Protein AF-A0A915MEA4-F1 (afdb_monomer_lite)

Foldseek 3Di:
DVVVVVVVVVVVVVVVVVVVVVVVVVVVVVVVVVVVVVVVVVVVCVVVVVVVVVVVVVVVVVVVVVVVVVVVVVVVVVVVVVVVVVVVVVVVVVVVVVVVVVVVVVVVVVVVVVVVVVVVVVVVVVVVVVVVVVVVVVVVVVVVVVVVVVVVVLVVVVVPDPDDCPVVNVVVVVVVVVVVVVVVVVVVVVVVVVVVVVVVVVVVVVVCPPPCNVCVVVVVVVVVVVVVVVVVVVVVVVVVVVVVVVVVVVVVVVVQVVVQVVQQVVCVVPDPDPFFNGKGKDWDWDDPPDPDTDIDIFIWTAGPNDTHTCPPVD

Structure (mmCIF, N/CA/C/O backbone):
data_AF-A0A915MEA4-F1
#
_entry.id   AF-A0A915MEA4-F1
#
loop_
_atom_site.group_PDB
_atom_site.id
_atom_site.type_symbol
_atom_site.label_atom_id
_atom_site.label_alt_id
_atom_site.label_comp_id
_atom_site.label_asym_id
_atom_site.label_entity_id
_atom_site.label_seq_id
_atom_site.pdbx_PDB_ins_code
_atom_site.Cartn_x
_atom_site.Cartn_y
_atom_site.Cartn_z
_atom_site.occupancy
_atom_site.B_iso_or_equiv
_atom_site.auth_seq_id
_atom_site.auth_comp_id
_atom_site.auth_asym_id
_atom_site.auth_atom_id
_atom_site.pdbx_PDB_model_num
ATOM 1 N N . LEU A 1 1 ? -39.857 -22.414 117.202 1.00 52.09 1 LEU A N 1
ATOM 2 C CA . LEU A 1 1 ? -40.365 -21.031 116.987 1.00 52.09 1 LEU A CA 1
ATOM 3 C C . LEU A 1 1 ? -39.570 -20.264 115.922 1.00 52.09 1 LEU A C 1
ATOM 5 O O . LEU A 1 1 ? -40.203 -19.598 115.113 1.00 52.09 1 LEU A O 1
ATOM 9 N N . MET A 1 2 ? -38.235 -20.384 115.874 1.00 51.78 2 MET A N 1
ATOM 10 C CA . MET A 1 2 ? -37.382 -19.717 114.870 1.00 51.78 2 MET A CA 1
ATOM 11 C C . MET A 1 2 ? -37.572 -20.292 113.442 1.00 51.78 2 MET A C 1
ATOM 13 O O . MET A 1 2 ? -37.893 -19.537 112.533 1.00 51.78 2 MET A O 1
ATOM 17 N N . GLU A 1 3 ? -37.601 -21.622 113.273 1.00 54.81 3 GLU A N 1
ATOM 18 C CA . GLU A 1 3 ? -37.867 -22.286 111.971 1.00 54.81 3 GLU A CA 1
ATOM 19 C C . GLU A 1 3 ? -39.243 -21.971 111.346 1.00 54.81 3 GLU A C 1
ATOM 21 O O . GLU A 1 3 ? -39.421 -22.037 110.129 1.00 54.81 3 GLU A O 1
ATOM 26 N N . TYR A 1 4 ? -40.240 -21.617 112.165 1.00 55.59 4 TYR A N 1
ATOM 27 C CA . TYR A 1 4 ? -41.587 -21.284 111.683 1.00 55.59 4 TYR A CA 1
ATOM 28 C C . TYR A 1 4 ? -41.662 -19.848 111.139 1.00 55.59 4 TYR A C 1
ATOM 30 O O . TYR A 1 4 ? -42.447 -19.567 110.233 1.00 55.59 4 TYR A O 1
ATOM 38 N N . LYS A 1 5 ? -40.830 -18.933 111.663 1.00 58.38 5 LYS A N 1
ATOM 39 C CA . LYS A 1 5 ? -40.700 -17.566 111.136 1.00 58.38 5 LYS A CA 1
ATOM 40 C C . LYS A 1 5 ? -39.926 -17.552 109.816 1.00 58.38 5 LYS A C 1
ATOM 42 O O . LYS A 1 5 ? -40.384 -16.891 108.888 1.00 58.38 5 LYS A O 1
ATOM 47 N N . ASP A 1 6 ? -38.867 -18.352 109.692 1.00 59.50 6 ASP A N 1
ATOM 48 C CA . ASP A 1 6 ? -38.091 -18.461 108.447 1.00 59.50 6 ASP A CA 1
ATOM 49 C C . ASP A 1 6 ? -38.895 -19.097 107.310 1.00 59.50 6 ASP A C 1
ATOM 51 O O . ASP A 1 6 ? -38.910 -18.578 106.196 1.00 59.50 6 ASP A O 1
ATOM 55 N N . ARG A 1 7 ? -39.676 -20.153 107.583 1.00 60.19 7 ARG A N 1
ATOM 56 C CA . ARG A 1 7 ? -40.591 -20.723 106.576 1.00 60.19 7 ARG A CA 1
ATOM 57 C C . ARG A 1 7 ? -41.689 -19.750 106.137 1.00 60.19 7 ARG A C 1
ATOM 59 O O . ARG A 1 7 ? -42.101 -19.795 104.981 1.00 60.19 7 ARG A O 1
ATOM 66 N N . LYS A 1 8 ? -42.152 -18.861 107.024 1.00 63.72 8 LYS A N 1
ATOM 67 C CA . LYS A 1 8 ? -43.150 -17.830 106.696 1.00 63.72 8 LYS A CA 1
ATOM 68 C C . LYS A 1 8 ? -42.548 -16.688 105.869 1.00 63.72 8 LYS A C 1
ATOM 70 O O . LYS A 1 8 ? -43.206 -16.216 104.947 1.00 63.72 8 LYS A O 1
ATOM 75 N N . ALA A 1 9 ? -41.311 -16.283 106.160 1.00 66.19 9 ALA A N 1
ATOM 76 C CA . ALA A 1 9 ? -40.574 -15.299 105.367 1.00 66.19 9 ALA A CA 1
ATOM 77 C C . ALA A 1 9 ? -40.270 -15.830 103.955 1.00 66.19 9 ALA A C 1
ATOM 79 O O . ALA A 1 9 ? -40.599 -15.167 102.977 1.00 66.19 9 ALA A O 1
ATOM 80 N N . LEU A 1 10 ? -39.781 -17.073 103.845 1.00 67.50 10 LEU A N 1
ATOM 81 C CA . LEU A 1 10 ? -39.507 -17.732 102.562 1.00 67.50 10 LEU A CA 1
ATOM 82 C C . LEU A 1 10 ? -40.782 -17.934 101.721 1.00 67.50 10 LEU A C 1
ATOM 84 O O . LEU A 1 10 ? -40.758 -17.832 100.496 1.00 67.50 10 LEU A O 1
ATOM 88 N N . ALA A 1 11 ? -41.917 -18.221 102.370 1.00 67.12 11 ALA A N 1
ATOM 89 C CA . ALA A 1 11 ? -43.214 -18.301 101.703 1.00 67.12 11 ALA A CA 1
ATOM 90 C C . ALA A 1 11 ? -43.694 -16.924 101.213 1.00 67.12 11 ALA A C 1
ATOM 92 O O . ALA A 1 11 ? -44.187 -16.827 100.094 1.00 67.12 11 ALA A O 1
ATOM 93 N N . GLY A 1 12 ? -43.510 -15.863 102.006 1.00 71.50 12 GLY A N 1
ATOM 94 C CA . GLY A 1 12 ? -43.817 -14.488 101.600 1.00 71.50 12 GLY A CA 1
ATOM 95 C C . GLY A 1 12 ? -42.966 -14.016 100.418 1.00 71.50 12 GLY A C 1
ATOM 96 O O . GLY A 1 12 ? -43.492 -13.442 99.472 1.00 71.50 12 GLY A O 1
ATOM 97 N N . GLU A 1 13 ? -41.674 -14.341 100.414 1.00 73.31 13 GLU A N 1
ATOM 98 C CA . G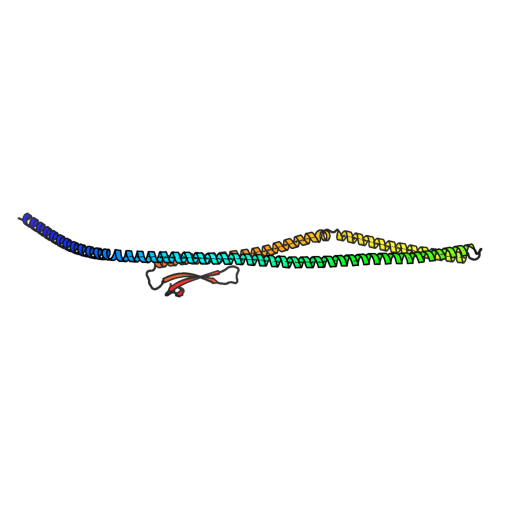LU A 1 13 ? -40.746 -14.007 99.327 1.00 73.31 13 GLU A CA 1
ATOM 99 C C . GLU A 1 13 ? -41.110 -14.729 98.018 1.00 73.31 13 GLU A C 1
ATOM 101 O O . GLU A 1 13 ? -41.107 -14.133 96.939 1.00 73.31 13 GLU A O 1
ATOM 106 N N . LYS A 1 14 ? -41.535 -15.998 98.116 1.00 75.12 14 LYS A N 1
ATOM 107 C CA . LYS A 1 14 ? -42.080 -16.749 96.976 1.00 75.12 14 LYS A CA 1
ATOM 108 C C . LYS A 1 14 ? -43.402 -16.177 96.468 1.00 75.12 14 LYS A C 1
ATOM 110 O O . LYS A 1 14 ? -43.615 -16.173 95.260 1.00 75.12 14 LYS A O 1
ATOM 115 N N . VAL A 1 15 ? -44.276 -15.680 97.345 1.00 75.44 15 VAL A N 1
ATOM 116 C CA . VAL A 1 15 ? -45.530 -15.017 96.940 1.00 75.44 15 VAL A CA 1
ATOM 117 C C . VAL A 1 15 ? -45.235 -13.729 96.168 1.00 75.44 15 VAL A C 1
ATOM 119 O O . VAL A 1 15 ? -45.769 -13.556 95.075 1.00 75.44 15 VAL A O 1
ATOM 122 N N . VAL A 1 16 ? -44.301 -12.904 96.648 1.00 78.19 16 VAL A N 1
ATOM 123 C CA . VAL A 1 16 ? -43.868 -11.678 95.953 1.00 78.19 16 VAL A CA 1
ATOM 124 C C . VAL A 1 16 ? -43.216 -11.995 94.599 1.00 78.19 16 VAL A C 1
ATOM 126 O O . VAL A 1 16 ? -43.484 -11.316 93.606 1.00 78.19 16 VAL A O 1
ATOM 129 N N . GLN A 1 17 ? -42.404 -13.055 94.505 1.00 78.25 17 GLN A N 1
ATOM 130 C CA . GLN A 1 17 ? -41.861 -13.514 93.219 1.00 78.25 17 GLN A CA 1
ATOM 131 C C . GLN A 1 17 ? -42.954 -13.992 92.254 1.00 78.25 17 GLN A C 1
ATOM 133 O O . GLN A 1 17 ? -42.880 -13.699 91.061 1.00 78.25 17 GLN A O 1
ATOM 138 N N . ILE A 1 18 ? -43.973 -14.703 92.746 1.00 77.44 18 ILE A N 1
ATOM 139 C CA . ILE A 1 18 ? -45.116 -15.146 91.935 1.00 77.44 18 ILE A CA 1
ATOM 140 C C . ILE A 1 18 ? -45.928 -13.943 91.440 1.00 77.44 18 ILE A C 1
ATOM 142 O O . ILE A 1 18 ? -46.329 -13.923 90.278 1.00 77.44 18 ILE A O 1
ATOM 146 N N . GLU A 1 19 ? -46.144 -12.929 92.277 1.00 78.50 19 GLU A N 1
ATOM 147 C CA . GLU A 1 19 ? -46.829 -11.691 91.884 1.00 78.50 19 GLU A CA 1
ATOM 148 C C . GLU A 1 19 ? -46.026 -10.891 90.855 1.00 78.50 19 GLU A C 1
ATOM 150 O O . GLU A 1 19 ? -46.585 -10.485 89.838 1.00 78.50 19 GLU A O 1
ATOM 155 N N . SER A 1 20 ? -44.707 -10.767 91.029 1.00 79.00 20 SER A N 1
ATOM 156 C CA . SER A 1 20 ? -43.817 -10.160 90.029 1.00 79.00 20 SER A CA 1
ATOM 157 C C . SER A 1 20 ? -43.841 -10.912 88.692 1.00 79.00 20 SER A C 1
ATOM 159 O O . SER A 1 20 ? -43.893 -10.295 87.625 1.00 79.00 20 SER A O 1
ATOM 161 N N . MET A 1 21 ? -43.836 -12.249 88.727 1.00 79.38 21 MET A N 1
ATOM 162 C CA . MET A 1 21 ? -43.933 -13.074 87.521 1.00 79.38 21 MET A CA 1
ATOM 163 C C . MET A 1 21 ? -45.297 -12.948 86.840 1.00 79.38 21 MET A C 1
ATOM 165 O O . MET A 1 21 ? -45.339 -12.878 85.615 1.00 79.38 21 MET A O 1
ATOM 169 N N . LYS A 1 22 ? -46.397 -12.857 87.600 1.00 81.69 22 LYS A N 1
ATOM 170 C CA . LYS A 1 22 ? -47.731 -12.572 87.047 1.00 81.69 22 LYS A CA 1
ATOM 171 C C . LYS A 1 22 ? -47.775 -11.209 86.363 1.00 81.69 22 LYS A C 1
ATOM 173 O O . LYS A 1 22 ? -48.232 -11.123 85.232 1.00 81.69 22 LYS A O 1
ATOM 178 N N . GLN A 1 23 ? -47.216 -10.178 86.990 1.00 83.75 23 GLN A N 1
ATOM 179 C CA . GLN A 1 23 ? -47.169 -8.834 86.413 1.00 83.75 23 GLN A CA 1
ATOM 180 C C . GLN A 1 23 ? -46.373 -8.799 85.097 1.00 83.75 23 GLN A C 1
ATOM 182 O O . GLN A 1 23 ? -46.812 -8.200 84.118 1.00 83.75 23 GLN A O 1
ATOM 187 N N . LYS A 1 24 ? -45.230 -9.499 85.037 1.00 83.44 24 LYS A N 1
ATOM 188 C CA . LYS A 1 24 ? -44.449 -9.665 83.798 1.00 83.44 24 LYS A CA 1
ATOM 189 C C . LYS A 1 24 ? -45.190 -10.485 82.740 1.00 83.44 24 LYS A C 1
ATOM 191 O O . LYS A 1 24 ? -45.074 -10.191 81.554 1.00 83.44 24 LYS A O 1
ATOM 196 N N . LEU A 1 25 ? -45.940 -11.508 83.152 1.00 82.31 25 LEU A N 1
ATOM 197 C CA . LEU A 1 25 ? -46.762 -12.316 82.254 1.00 82.31 25 LEU A CA 1
ATOM 198 C C . LEU A 1 25 ? -47.868 -11.469 81.615 1.00 82.31 25 LEU A C 1
ATOM 200 O O . LEU A 1 25 ? -48.085 -11.571 80.412 1.00 82.31 25 LEU A O 1
ATOM 204 N N . ASP A 1 26 ? -48.530 -10.622 82.399 1.00 84.44 26 ASP A N 1
ATOM 205 C CA . ASP A 1 26 ? -49.595 -9.750 81.909 1.00 84.44 26 ASP A CA 1
ATOM 206 C C . ASP A 1 26 ? -49.041 -8.658 80.983 1.00 84.44 26 ASP A C 1
ATOM 208 O O . ASP A 1 26 ? -49.564 -8.486 79.884 1.00 84.44 26 ASP A O 1
ATOM 212 N N . GLN A 1 27 ? -47.903 -8.040 81.326 1.00 85.75 27 GLN A N 1
ATOM 213 C CA . GLN A 1 27 ? -47.194 -7.117 80.424 1.00 85.75 27 GLN A CA 1
ATOM 214 C C . GLN A 1 27 ? -46.774 -7.783 79.106 1.00 85.75 27 GLN A C 1
ATOM 216 O O . GLN A 1 27 ? -46.886 -7.186 78.036 1.00 85.75 27 GLN A O 1
ATOM 221 N N . ASN A 1 28 ? -46.290 -9.027 79.154 1.00 82.94 28 ASN A N 1
ATOM 222 C CA . ASN A 1 28 ? -45.915 -9.760 77.945 1.00 82.94 28 ASN A CA 1
ATOM 223 C C . ASN A 1 28 ? -47.133 -10.153 77.104 1.00 82.94 28 ASN A C 1
ATOM 225 O O . ASN A 1 28 ? -47.035 -10.138 75.882 1.00 82.94 28 ASN A O 1
ATOM 229 N N . LYS A 1 29 ? -48.280 -10.467 77.719 1.00 86.00 29 LYS A N 1
ATOM 230 C CA . LYS A 1 29 ? -49.539 -10.701 76.992 1.00 86.00 29 LYS A CA 1
ATOM 231 C C . LYS A 1 29 ? -50.042 -9.441 76.298 1.00 86.00 29 LYS A C 1
ATOM 233 O O . LYS A 1 29 ? -50.577 -9.532 75.198 1.00 86.00 29 LYS A O 1
ATOM 238 N N . GLU A 1 30 ? -49.882 -8.283 76.929 1.00 86.56 30 GLU A N 1
ATOM 239 C CA . GLU A 1 30 ? -50.253 -6.995 76.342 1.00 86.56 30 GLU A CA 1
ATOM 240 C C . GLU A 1 30 ? -49.377 -6.668 75.128 1.00 86.56 30 GLU A C 1
ATOM 242 O O . GLU A 1 30 ? -49.901 -6.400 74.049 1.00 86.56 30 GLU A O 1
ATOM 247 N N . LYS A 1 31 ? -48.054 -6.840 75.257 1.00 86.94 31 LYS A N 1
ATOM 248 C CA . LYS A 1 31 ? -47.112 -6.727 74.131 1.00 86.94 31 LYS A CA 1
ATOM 249 C C . LYS A 1 31 ? -47.403 -7.737 73.020 1.00 86.94 31 LYS A C 1
ATOM 251 O O . LYS A 1 31 ? -47.303 -7.392 71.849 1.00 86.94 31 LYS A O 1
ATOM 256 N N . LEU A 1 32 ? -47.774 -8.973 73.367 1.00 83.38 32 LEU A N 1
ATOM 257 C CA . LEU A 1 32 ? -48.139 -9.998 72.385 1.00 83.38 32 LEU A CA 1
ATOM 258 C C . LEU A 1 32 ? -49.354 -9.554 71.561 1.00 83.38 32 LEU A C 1
ATOM 260 O O . LEU A 1 32 ? -49.302 -9.608 70.338 1.00 83.38 32 LEU A O 1
ATOM 264 N N . LYS A 1 33 ? -50.401 -9.034 72.216 1.00 87.88 33 LYS A N 1
ATOM 265 C CA . LYS A 1 33 ? -51.586 -8.492 71.533 1.00 87.88 33 LYS A CA 1
ATOM 266 C C . LYS A 1 33 ? -51.255 -7.310 70.625 1.00 87.88 33 LYS A C 1
ATOM 268 O O . LYS A 1 33 ? -51.821 -7.195 69.541 1.00 87.88 33 LYS A O 1
ATOM 273 N N . GLU A 1 34 ? -50.362 -6.427 71.060 1.00 88.31 34 GLU A N 1
ATOM 274 C CA . GLU A 1 34 ? -49.928 -5.277 70.263 1.00 88.31 34 GLU A CA 1
ATOM 275 C C . GLU A 1 34 ? -49.171 -5.724 69.000 1.00 88.31 34 GLU A C 1
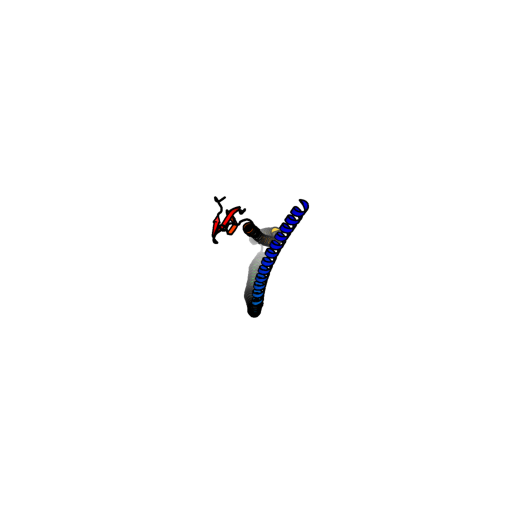ATOM 277 O O . GLU A 1 34 ? -49.478 -5.271 67.896 1.00 88.31 34 GLU A O 1
ATOM 282 N N . VAL A 1 35 ? -48.253 -6.688 69.136 1.00 84.25 35 VAL A N 1
ATOM 283 C CA . VAL A 1 35 ? -47.530 -7.288 68.003 1.00 84.25 35 VAL A CA 1
ATOM 284 C C . VAL A 1 35 ? -48.482 -8.041 67.069 1.00 84.25 35 VAL A C 1
ATOM 286 O O . VAL A 1 35 ? -48.386 -7.878 65.856 1.00 84.25 35 VAL A O 1
ATOM 289 N N . GLU A 1 36 ? -49.434 -8.813 67.599 1.00 87.25 36 GLU A N 1
ATOM 290 C CA . GLU A 1 36 ? -50.458 -9.513 66.806 1.00 87.25 36 GLU A CA 1
ATOM 291 C C . GLU A 1 36 ? -51.338 -8.536 66.012 1.00 87.25 36 GLU A C 1
ATOM 293 O O . GLU A 1 36 ? -51.636 -8.781 64.843 1.00 87.25 36 GLU A O 1
ATOM 298 N N . SER A 1 37 ? -51.699 -7.399 66.611 1.00 84.50 37 SER A N 1
ATOM 299 C CA . SER A 1 37 ? -52.440 -6.318 65.951 1.00 84.50 37 SER A CA 1
ATOM 300 C C . SER A 1 37 ? -51.645 -5.688 64.801 1.00 84.50 37 SER A C 1
ATOM 302 O O . SER A 1 37 ? -52.172 -5.508 63.700 1.00 84.50 37 SER A O 1
ATOM 304 N N . LEU A 1 38 ? -50.362 -5.384 65.018 1.00 86.94 38 LEU A N 1
ATOM 305 C CA . LEU A 1 38 ? -49.482 -4.847 63.973 1.00 86.94 38 LEU A CA 1
ATOM 306 C C . LEU A 1 38 ? -49.277 -5.847 62.828 1.00 86.94 38 LEU A C 1
ATOM 308 O O . LEU A 1 38 ? -49.294 -5.463 61.659 1.00 86.94 38 LEU A O 1
ATOM 312 N N . LEU A 1 39 ? -49.139 -7.133 63.154 1.00 82.06 39 LEU A N 1
ATOM 313 C CA . LEU A 1 39 ? -48.964 -8.211 62.182 1.00 82.06 39 LEU A CA 1
ATOM 314 C C . LEU A 1 39 ? -50.243 -8.428 61.356 1.00 82.06 39 LEU A C 1
ATOM 316 O O . LEU A 1 39 ? -50.172 -8.603 60.140 1.00 82.06 39 LEU A O 1
ATOM 320 N N . ALA A 1 40 ? -51.420 -8.322 61.980 1.00 85.00 40 ALA A N 1
ATOM 321 C CA . ALA A 1 40 ? -52.705 -8.347 61.285 1.00 85.00 40 ALA A CA 1
ATOM 322 C C . ALA A 1 40 ? -52.871 -7.156 60.324 1.00 85.00 40 ALA A C 1
ATOM 324 O O . ALA A 1 40 ? -53.282 -7.348 59.181 1.00 85.00 40 ALA A O 1
ATOM 325 N N . SER A 1 41 ? -52.496 -5.947 60.757 1.00 83.88 41 SER A N 1
ATOM 326 C CA . SER A 1 41 ? -52.487 -4.744 59.912 1.00 83.88 41 SER A CA 1
ATOM 327 C C . SER A 1 41 ? -51.566 -4.908 58.696 1.00 83.88 41 SER A C 1
ATOM 329 O O . SER A 1 41 ? -51.995 -4.702 57.557 1.00 83.88 41 SER A O 1
ATOM 331 N N . ALA A 1 42 ? -50.329 -5.367 58.912 1.00 79.62 42 ALA A N 1
ATOM 332 C CA . ALA A 1 42 ? -49.360 -5.607 57.844 1.00 79.62 42 ALA A CA 1
ATOM 333 C C . ALA A 1 42 ? -49.854 -6.663 56.836 1.00 79.62 42 ALA A C 1
ATOM 335 O O . ALA A 1 42 ? -49.805 -6.434 55.626 1.00 79.62 42 ALA A O 1
ATOM 336 N N . ASN A 1 43 ? -50.422 -7.773 57.322 1.00 82.56 43 ASN A N 1
ATOM 337 C CA . ASN A 1 43 ? -51.008 -8.821 56.479 1.00 82.56 43 ASN A CA 1
ATOM 338 C C . ASN A 1 43 ? -52.227 -8.347 55.679 1.00 82.56 43 ASN A C 1
ATOM 340 O O . ASN A 1 43 ? -52.531 -8.918 54.635 1.00 82.56 43 ASN A O 1
ATOM 344 N N . GLN A 1 44 ? -52.927 -7.309 56.134 1.00 84.50 44 GLN A N 1
ATOM 345 C CA . GLN A 1 44 ? -54.050 -6.733 55.399 1.00 84.50 44 GLN A CA 1
ATOM 346 C C . GLN A 1 44 ? -53.589 -5.865 54.213 1.00 84.50 44 GLN A C 1
ATOM 348 O O . GLN A 1 44 ? -54.303 -5.768 53.216 1.00 84.50 44 GLN A O 1
ATOM 353 N N . HIS A 1 45 ? -52.399 -5.258 54.300 1.00 83.75 45 HIS A N 1
ATOM 354 C CA . HIS A 1 45 ? -51.849 -4.353 53.278 1.00 83.75 45 HIS A CA 1
ATOM 355 C C . HIS A 1 45 ? -50.978 -5.082 52.238 1.00 83.75 45 HIS A C 1
ATOM 357 O O . HIS A 1 45 ? -50.915 -4.661 51.081 1.00 83.75 45 HIS A O 1
ATOM 363 N N . LEU A 1 46 ? -50.356 -6.201 52.625 1.00 82.69 46 LEU A N 1
ATOM 364 C CA . LEU A 1 46 ? -49.509 -7.052 51.776 1.00 82.69 46 LEU A CA 1
ATOM 365 C C . LEU A 1 46 ? -50.160 -7.447 50.430 1.00 82.69 46 LEU A C 1
ATOM 367 O O . LEU A 1 46 ? -49.539 -7.218 49.393 1.00 82.69 46 LEU A O 1
ATOM 371 N N . PRO A 1 47 ? -51.426 -7.913 50.386 1.00 86.94 47 PRO A N 1
ATOM 372 C CA . PRO A 1 47 ? -52.079 -8.307 49.134 1.00 86.94 47 PRO A CA 1
ATOM 373 C C . PRO A 1 47 ? -52.294 -7.138 48.163 1.00 86.94 47 PRO A C 1
ATOM 375 O O . PRO A 1 47 ? -52.350 -7.329 46.947 1.00 86.94 47 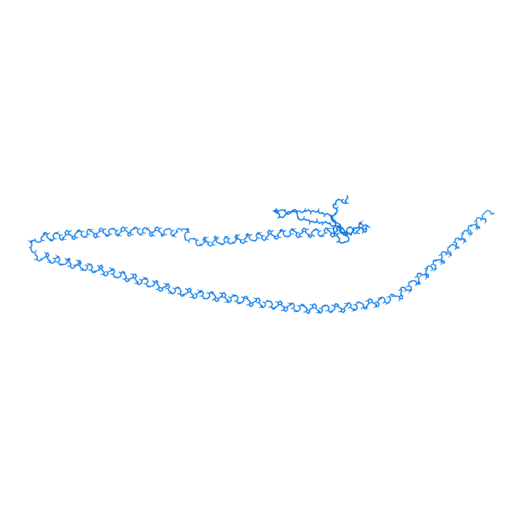PRO A O 1
ATOM 378 N N . GLY A 1 48 ? -52.447 -5.915 48.689 1.00 86.25 48 GLY A N 1
ATOM 379 C CA . GLY A 1 48 ? -52.582 -4.703 47.880 1.00 86.25 48 GLY A CA 1
ATOM 380 C C . GLY A 1 48 ? -51.282 -4.373 47.151 1.00 86.25 48 GLY A C 1
ATOM 381 O O . GLY A 1 48 ? -51.297 -4.175 45.936 1.00 86.25 48 GLY A O 1
ATOM 382 N N . LEU A 1 49 ? -50.165 -4.414 47.884 1.00 84.44 49 LEU A N 1
ATOM 383 C CA . LEU A 1 49 ? -48.820 -4.212 47.342 1.00 84.44 49 LEU A CA 1
ATOM 384 C C . LEU A 1 49 ? -48.435 -5.317 46.348 1.00 84.44 49 LEU A C 1
ATOM 386 O O . LEU A 1 49 ? -47.931 -5.014 45.271 1.00 84.44 49 LEU A O 1
ATOM 390 N N . GLU A 1 50 ? -48.736 -6.584 46.645 1.00 84.56 50 GLU A N 1
ATOM 391 C CA . GLU A 1 50 ? -48.500 -7.708 45.722 1.00 84.56 50 GLU A CA 1
ATOM 392 C C . GLU A 1 50 ? -49.259 -7.536 44.398 1.00 84.56 50 GLU A C 1
ATOM 394 O O . GLU A 1 50 ? -48.725 -7.784 43.314 1.00 84.56 50 GLU A O 1
ATOM 399 N N . LYS A 1 51 ? -50.504 -7.052 44.463 1.00 88.94 51 LYS A N 1
ATOM 400 C CA . LYS A 1 51 ? -51.321 -6.786 43.274 1.00 88.94 51 LYS A CA 1
ATOM 401 C C . LYS A 1 51 ? -50.791 -5.608 42.452 1.00 88.94 51 LYS A C 1
ATOM 403 O O . LYS A 1 51 ? -50.899 -5.625 41.225 1.00 88.94 51 LYS A O 1
ATOM 408 N N . GLU A 1 52 ? -50.242 -4.592 43.108 1.00 90.69 52 GLU A N 1
ATOM 409 C CA . GLU A 1 52 ? -49.634 -3.430 42.455 1.00 90.69 52 GLU A CA 1
ATOM 410 C C . GLU A 1 52 ? -48.299 -3.787 41.788 1.00 90.69 52 GLU A C 1
ATOM 412 O O . GLU A 1 52 ? -48.096 -3.459 40.619 1.00 90.69 52 GLU A O 1
ATOM 417 N N . ILE A 1 53 ? -47.457 -4.581 42.460 1.00 87.81 53 ILE A N 1
ATOM 418 C CA . ILE A 1 53 ? -46.235 -5.161 41.884 1.00 87.81 53 ILE A CA 1
ATOM 419 C C . ILE A 1 53 ? -46.575 -6.001 40.649 1.00 87.81 53 ILE A C 1
ATOM 421 O O . ILE A 1 53 ? -45.996 -5.786 39.587 1.00 87.81 53 ILE A O 1
ATOM 425 N N . SER A 1 54 ? -47.575 -6.884 40.737 1.00 89.50 54 SER A N 1
ATOM 426 C CA . SER A 1 54 ? -47.989 -7.720 39.603 1.00 89.50 54 SER A CA 1
ATOM 427 C C . SER A 1 54 ? -48.471 -6.894 38.398 1.00 89.50 54 SER A C 1
ATOM 429 O O . SER A 1 54 ? -48.178 -7.233 37.247 1.00 89.50 54 SER A O 1
ATOM 431 N N . LYS A 1 55 ? -49.164 -5.769 38.633 1.00 91.62 55 LYS A N 1
ATOM 432 C CA . LYS A 1 55 ? -49.535 -4.828 37.562 1.00 91.62 55 LYS A CA 1
ATOM 433 C C . LYS A 1 55 ? -48.310 -4.184 36.917 1.00 91.62 55 LYS A C 1
ATOM 435 O O . LYS A 1 55 ? -48.207 -4.207 35.691 1.00 91.62 55 LYS A O 1
ATOM 440 N N . LEU A 1 56 ? -47.391 -3.650 37.721 1.00 90.19 56 LEU A N 1
ATOM 441 C CA . LEU A 1 56 ? -46.171 -3.000 37.232 1.00 90.19 56 LEU A CA 1
ATOM 442 C C . LEU A 1 56 ? -45.271 -3.980 36.466 1.00 90.19 56 LEU A C 1
ATOM 444 O O . LEU A 1 56 ? -44.709 -3.629 35.431 1.00 90.19 56 LEU A O 1
ATOM 448 N N . GLU A 1 57 ? -45.180 -5.236 36.904 1.00 88.62 57 GLU A N 1
ATOM 449 C CA . GLU A 1 57 ? -44.480 -6.297 36.173 1.00 88.62 57 GLU A CA 1
ATOM 450 C C . GLU A 1 57 ? -45.153 -6.612 34.826 1.00 88.62 57 GLU A C 1
ATOM 452 O O . GLU A 1 57 ? -44.478 -6.795 33.805 1.00 88.62 57 GLU A O 1
ATOM 457 N N . GLY A 1 58 ? -46.487 -6.614 34.788 1.00 89.31 58 GLY A N 1
ATOM 458 C CA . GLY A 1 58 ? -47.266 -6.748 33.557 1.00 89.31 58 GLY A CA 1
ATOM 459 C C . GLY A 1 58 ? -47.040 -5.594 32.572 1.00 89.31 58 GLY A C 1
ATOM 460 O O . GLY A 1 58 ? -46.925 -5.814 31.366 1.00 89.31 58 GLY A O 1
ATOM 461 N N . GLU A 1 59 ? -46.931 -4.363 33.062 1.00 91.31 59 GLU A N 1
ATOM 462 C CA . GLU A 1 59 ? -46.620 -3.190 32.236 1.00 91.31 59 GLU A CA 1
ATOM 463 C C . GLU A 1 59 ? -45.168 -3.213 31.749 1.00 91.31 59 GLU A C 1
ATOM 465 O O . GLU A 1 59 ? -44.918 -3.046 30.552 1.00 91.31 59 GLU A O 1
ATOM 470 N N . ARG A 1 60 ? -44.214 -3.546 32.628 1.00 89.62 60 ARG A N 1
ATOM 471 C CA . ARG A 1 60 ? -42.798 -3.711 32.272 1.00 89.62 60 ARG A CA 1
ATOM 472 C C . ARG A 1 60 ? -42.616 -4.737 31.158 1.00 89.62 60 ARG A C 1
ATOM 474 O O . ARG A 1 60 ? -41.875 -4.497 30.210 1.00 89.62 60 ARG A O 1
ATOM 481 N N . THR A 1 61 ? -43.295 -5.881 31.245 1.00 90.56 61 THR A N 1
ATOM 482 C CA . THR A 1 61 ? -43.197 -6.930 30.216 1.00 90.56 61 THR A CA 1
ATOM 483 C C . THR A 1 61 ? -43.797 -6.510 28.875 1.00 90.56 61 THR A C 1
ATOM 485 O O . THR A 1 61 ? -43.278 -6.922 27.837 1.00 90.56 61 THR A O 1
ATOM 488 N N . LYS A 1 62 ? -44.840 -5.670 28.856 1.00 92.44 62 LYS A N 1
ATOM 489 C CA . LYS A 1 62 ? -45.364 -5.081 27.611 1.00 92.44 62 LYS A CA 1
ATOM 490 C C . LYS A 1 62 ? -44.364 -4.114 26.982 1.00 92.44 62 LYS A C 1
ATOM 492 O O . LYS A 1 62 ? -44.059 -4.262 25.803 1.00 92.44 62 LYS A O 1
ATOM 497 N N . ILE A 1 63 ? -43.800 -3.203 27.776 1.00 91.25 63 ILE A N 1
ATOM 498 C CA . ILE A 1 63 ? -42.802 -2.232 27.304 1.00 91.25 63 ILE A CA 1
ATOM 499 C C . ILE A 1 63 ? -41.568 -2.952 26.746 1.00 91.25 63 ILE A C 1
ATOM 501 O O . ILE A 1 63 ? -41.096 -2.617 25.664 1.00 91.25 63 ILE A O 1
ATOM 505 N N . LEU A 1 64 ? -41.082 -3.995 27.427 1.00 88.50 64 LEU A N 1
ATOM 506 C CA . LEU A 1 64 ? -39.948 -4.791 26.944 1.00 88.50 64 LEU A CA 1
ATOM 507 C C . LEU A 1 64 ? -40.231 -5.463 25.592 1.00 88.50 64 LEU A C 1
ATOM 509 O O . LEU A 1 64 ? -39.346 -5.518 24.741 1.00 88.50 64 LEU A O 1
ATOM 513 N N . LYS A 1 65 ? -41.460 -5.943 25.364 1.00 91.00 65 LYS A N 1
ATOM 514 C CA . LYS A 1 65 ? -41.851 -6.499 24.060 1.00 91.00 65 LYS A CA 1
ATOM 515 C C . LYS A 1 65 ? -41.858 -5.430 22.970 1.00 91.00 65 LYS A C 1
ATOM 517 O O . LYS A 1 65 ? -41.353 -5.694 21.885 1.00 91.00 65 LYS A O 1
ATOM 522 N N . GLU A 1 66 ? -42.378 -4.239 23.260 1.00 92.69 66 GLU A N 1
ATOM 523 C CA . GLU A 1 66 ? -42.374 -3.123 22.308 1.00 92.69 66 GLU A CA 1
ATOM 524 C C . GLU A 1 66 ? -40.952 -2.665 21.955 1.00 92.69 66 GLU A C 1
ATOM 526 O O . GLU A 1 66 ? -40.654 -2.438 20.780 1.00 92.69 66 GLU A O 1
ATOM 531 N N . ILE A 1 67 ? -40.056 -2.582 22.945 1.00 89.88 67 ILE A N 1
ATOM 532 C CA . ILE A 1 67 ? -38.635 -2.278 22.722 1.00 89.88 67 ILE A CA 1
ATOM 533 C C . ILE A 1 67 ? -38.014 -3.331 21.804 1.00 89.88 67 ILE A C 1
ATOM 535 O O . ILE A 1 67 ? -37.453 -2.971 20.775 1.00 89.88 67 ILE A O 1
ATOM 539 N N . CYS A 1 68 ? -38.206 -4.618 22.105 1.00 92.31 68 CYS A N 1
ATOM 540 C CA . CYS A 1 68 ? -37.657 -5.708 21.299 1.00 92.31 68 CYS A CA 1
ATOM 541 C C . CYS A 1 68 ? -38.157 -5.671 19.842 1.00 92.31 68 CYS A C 1
ATOM 543 O O . CYS A 1 68 ? -37.385 -5.904 18.912 1.00 92.31 68 CYS A O 1
ATOM 545 N N . THR A 1 69 ? -39.433 -5.330 19.615 1.00 91.00 69 THR A N 1
ATOM 546 C CA . THR A 1 69 ? -39.955 -5.162 18.249 1.00 91.00 69 THR A CA 1
ATOM 547 C C . THR A 1 69 ? -39.321 -3.977 17.525 1.00 91.00 69 THR A C 1
ATOM 549 O O . THR A 1 69 ? -38.894 -4.128 16.385 1.00 91.00 69 THR A O 1
ATOM 552 N N . LYS A 1 70 ? -39.172 -2.826 18.194 1.00 90.81 70 LYS A N 1
ATOM 553 C CA . LYS A 1 70 ? -38.556 -1.633 17.596 1.00 90.81 70 LYS A CA 1
ATOM 554 C C . LYS A 1 70 ? -37.068 -1.829 17.311 1.00 90.81 70 LYS A C 1
ATOM 556 O O . LYS A 1 70 ? -36.594 -1.370 16.278 1.00 90.81 70 LYS A O 1
ATOM 561 N N . GLU A 1 71 ? -36.345 -2.520 18.190 1.00 88.12 71 GLU A N 1
ATOM 562 C CA . GLU A 1 71 ? -34.945 -2.896 17.963 1.00 88.12 71 GLU A CA 1
ATOM 563 C C . GLU A 1 71 ? -34.807 -3.811 16.747 1.00 88.12 71 GLU A C 1
ATOM 565 O O . GLU A 1 71 ? -33.932 -3.596 15.912 1.00 88.12 71 GLU A O 1
ATOM 570 N N . ARG A 1 72 ? -35.703 -4.794 16.601 1.00 92.44 72 ARG A N 1
ATOM 571 C CA . ARG A 1 72 ? -35.709 -5.685 15.438 1.00 92.44 72 ARG A CA 1
ATOM 572 C C . ARG A 1 72 ? -35.967 -4.923 14.138 1.00 92.44 72 ARG A C 1
ATOM 574 O O . ARG A 1 72 ? -35.260 -5.151 13.159 1.00 92.44 72 ARG A O 1
ATOM 581 N N . ASP A 1 73 ? -36.943 -4.020 14.133 1.00 91.19 73 ASP A N 1
ATOM 582 C CA . ASP A 1 73 ? -37.263 -3.207 12.957 1.00 91.19 73 ASP A CA 1
ATOM 583 C C . ASP A 1 73 ? -36.099 -2.271 12.595 1.00 91.19 73 ASP A C 1
ATOM 585 O O . ASP A 1 73 ? -35.726 -2.167 11.426 1.00 91.19 73 ASP A O 1
ATOM 589 N N . ALA A 1 74 ? -35.468 -1.643 13.594 1.00 89.81 74 ALA A N 1
ATOM 590 C CA . ALA A 1 74 ? -34.280 -0.817 13.394 1.00 89.81 74 ALA A CA 1
ATOM 591 C C . ALA A 1 74 ? -33.112 -1.633 12.820 1.00 89.81 74 ALA A C 1
ATOM 593 O O . ALA A 1 74 ? -32.471 -1.187 11.868 1.00 89.81 74 ALA A O 1
ATOM 594 N N . GLN A 1 75 ? -32.881 -2.847 13.330 1.00 90.94 75 GLN A N 1
ATOM 595 C CA . GLN A 1 75 ? -31.838 -3.735 12.818 1.00 90.94 75 GLN A CA 1
ATOM 596 C C . GLN A 1 75 ? -32.082 -4.113 11.352 1.00 90.94 75 GLN A C 1
ATOM 598 O O . GLN A 1 75 ? -31.157 -4.066 10.548 1.00 90.94 75 GLN A O 1
ATOM 603 N N . MET A 1 76 ? -33.329 -4.399 10.963 1.00 92.94 76 MET A N 1
ATOM 604 C CA . MET A 1 76 ? -33.660 -4.687 9.561 1.00 92.94 76 MET A CA 1
ATOM 605 C C . MET A 1 76 ? -33.374 -3.498 8.630 1.00 92.94 76 MET A C 1
ATOM 607 O O . MET A 1 76 ? -32.963 -3.695 7.484 1.00 92.94 76 MET A O 1
ATOM 611 N N . VAL A 1 77 ? -33.576 -2.263 9.102 1.00 93.31 77 VAL A N 1
ATOM 612 C CA . VAL A 1 77 ? -33.233 -1.054 8.337 1.00 93.31 77 VAL A CA 1
ATOM 613 C C . VAL A 1 77 ? -31.717 -0.903 8.204 1.00 93.31 77 VAL A C 1
ATOM 615 O O . VAL A 1 77 ? -31.246 -0.607 7.106 1.00 93.31 77 VAL A O 1
ATOM 618 N N . VAL A 1 78 ? -30.958 -1.145 9.278 1.00 91.88 78 VAL A N 1
ATOM 619 C CA . VAL A 1 78 ? -29.485 -1.128 9.251 1.00 91.88 78 VAL A CA 1
ATOM 620 C C . VAL A 1 78 ? -28.956 -2.144 8.239 1.00 91.88 78 VAL A C 1
ATOM 622 O O . VAL A 1 78 ? -28.234 -1.758 7.322 1.00 91.88 78 VAL A O 1
ATOM 625 N N . ASP A 1 79 ? -29.418 -3.394 8.304 1.00 93.19 79 ASP A N 1
ATOM 626 C CA . ASP A 1 79 ? -28.998 -4.457 7.383 1.00 93.19 79 ASP A CA 1
ATOM 627 C C . ASP A 1 79 ? -29.314 -4.099 5.913 1.00 93.19 79 ASP A C 1
ATOM 629 O O . ASP A 1 79 ? -28.537 -4.376 4.993 1.00 93.19 79 ASP A O 1
ATOM 633 N N . SER A 1 80 ? -30.453 -3.438 5.669 1.00 93.94 80 SER A N 1
ATOM 634 C CA . SER A 1 80 ? -30.823 -2.954 4.334 1.00 93.94 80 SER A CA 1
ATOM 635 C C . SER A 1 80 ? -29.909 -1.829 3.840 1.00 93.94 80 SER A C 1
ATOM 637 O O . SER A 1 80 ? -29.623 -1.761 2.639 1.00 93.94 80 SER A O 1
ATOM 639 N N . ILE A 1 81 ? -29.489 -0.922 4.725 1.00 91.94 81 ILE A N 1
ATOM 640 C CA . ILE A 1 81 ? -28.569 0.170 4.389 1.00 91.94 81 ILE A CA 1
ATOM 641 C C . ILE A 1 81 ? -27.182 -0.400 4.083 1.00 91.94 81 ILE A C 1
ATOM 643 O O . ILE A 1 81 ? -26.601 -0.040 3.058 1.00 91.94 81 ILE A O 1
ATOM 647 N N . ASP A 1 82 ? -26.693 -1.344 4.885 1.00 92.19 82 ASP A N 1
ATOM 648 C CA . ASP A 1 82 ? -25.398 -1.996 4.668 1.00 92.19 82 ASP A CA 1
ATOM 649 C C . ASP A 1 82 ? -25.346 -2.726 3.321 1.00 92.19 82 ASP A C 1
ATOM 651 O O . ASP A 1 82 ? -24.383 -2.589 2.556 1.00 92.19 82 ASP A O 1
ATOM 655 N N . LEU A 1 83 ? -26.426 -3.423 2.954 1.00 92.44 83 LEU A N 1
ATOM 656 C CA . LEU A 1 83 ? -26.534 -4.059 1.641 1.00 92.44 83 LEU A CA 1
ATOM 657 C C . LEU A 1 83 ? -26.498 -3.033 0.494 1.00 92.44 83 LEU A C 1
ATOM 659 O O . LEU A 1 83 ? -25.897 -3.289 -0.555 1.00 92.44 83 LEU A O 1
ATOM 663 N N . ALA A 1 84 ? -27.139 -1.874 0.666 1.00 92.00 84 ALA A N 1
ATOM 664 C CA . ALA A 1 84 ? -27.114 -0.802 -0.325 1.00 92.00 84 ALA A CA 1
ATOM 665 C C . ALA A 1 84 ? -25.713 -0.177 -0.456 1.00 92.00 84 ALA A C 1
ATOM 667 O O . ALA A 1 84 ? -25.248 0.036 -1.578 1.00 92.00 84 ALA A O 1
ATOM 668 N N . ILE A 1 85 ? -25.014 0.044 0.663 1.00 91.25 85 ILE A N 1
ATOM 669 C CA . ILE A 1 85 ? -23.631 0.541 0.688 1.00 91.25 85 ILE A CA 1
ATOM 670 C C . ILE A 1 85 ? -22.700 -0.428 -0.047 1.00 91.25 85 ILE A C 1
ATOM 672 O O . ILE A 1 85 ? -21.920 0.009 -0.897 1.00 91.25 85 ILE A O 1
ATOM 676 N N . SER A 1 86 ? -22.817 -1.737 0.208 1.00 89.88 86 SER A N 1
ATOM 677 C CA . SER A 1 86 ? -22.011 -2.749 -0.491 1.00 89.88 86 SER A CA 1
ATOM 678 C C . SER A 1 86 ? -22.213 -2.676 -2.007 1.00 89.88 86 SER A C 1
ATOM 680 O O . SER A 1 86 ? -21.242 -2.613 -2.758 1.00 89.88 86 SER A O 1
ATOM 682 N N . LYS A 1 87 ? -23.467 -2.587 -2.470 1.00 90.44 87 LYS A N 1
ATOM 683 C CA . LYS A 1 87 ? -23.777 -2.479 -3.907 1.00 90.44 87 LYS A CA 1
ATOM 684 C C . LYS A 1 87 ? -23.215 -1.203 -4.538 1.00 90.44 87 LYS A C 1
ATOM 686 O O . LYS A 1 87 ? -22.743 -1.239 -5.673 1.00 90.44 87 LYS A O 1
ATOM 691 N N . ILE A 1 88 ? -23.267 -0.074 -3.828 1.00 88.19 88 ILE A N 1
ATOM 692 C CA . ILE A 1 88 ? -22.702 1.196 -4.306 1.00 88.19 88 ILE A CA 1
ATOM 693 C C . ILE A 1 88 ? -21.180 1.089 -4.447 1.00 88.19 88 ILE A C 1
ATOM 695 O O . ILE A 1 88 ? -20.633 1.521 -5.466 1.00 88.19 88 ILE A O 1
ATOM 699 N N . ASN A 1 89 ? -20.501 0.484 -3.470 1.00 85.94 89 ASN A N 1
ATOM 700 C CA . ASN A 1 89 ? -19.056 0.269 -3.530 1.00 85.94 89 ASN A CA 1
ATOM 701 C C . ASN A 1 89 ? -18.659 -0.646 -4.694 1.00 85.94 89 ASN A C 1
ATOM 703 O O . ASN A 1 89 ? -17.726 -0.319 -5.429 1.00 85.94 89 ASN A O 1
ATOM 707 N N . ASP A 1 90 ? -19.398 -1.732 -4.926 1.00 85.50 90 ASP A N 1
ATOM 708 C CA . ASP A 1 90 ? -19.142 -2.632 -6.054 1.00 85.50 90 ASP A CA 1
ATOM 709 C C . ASP A 1 90 ? -19.295 -1.915 -7.402 1.00 85.50 90 ASP A C 1
ATOM 711 O O . ASP A 1 90 ? -18.422 -2.027 -8.265 1.00 85.50 90 ASP A O 1
ATOM 715 N N . MET A 1 91 ? -20.350 -1.106 -7.571 1.00 82.38 91 MET A N 1
ATOM 716 C CA . MET A 1 91 ? -20.550 -0.306 -8.787 1.00 82.38 91 MET A CA 1
ATOM 717 C C . MET A 1 91 ? -19.447 0.738 -8.995 1.00 82.38 91 MET A C 1
ATOM 719 O O . MET A 1 91 ? -18.985 0.931 -10.122 1.00 82.38 91 MET A O 1
ATOM 723 N N . LYS A 1 92 ? -19.000 1.406 -7.924 1.00 84.06 92 LYS A N 1
ATOM 724 C CA . LYS A 1 92 ? -17.917 2.395 -7.997 1.00 84.06 92 LYS A CA 1
ATOM 725 C C . LYS A 1 92 ? -16.601 1.741 -8.421 1.00 84.06 92 LYS A C 1
ATOM 727 O O . LYS A 1 92 ? -15.950 2.224 -9.346 1.00 84.06 92 LYS A O 1
ATOM 732 N N . ASN A 1 93 ? -16.264 0.604 -7.815 1.00 82.88 93 ASN A N 1
ATOM 733 C CA . ASN A 1 93 ? -15.071 -0.168 -8.156 1.00 82.88 93 ASN A CA 1
ATOM 734 C C . ASN A 1 93 ? -15.107 -0.669 -9.607 1.00 82.88 93 ASN A C 1
ATOM 736 O O . ASN A 1 93 ? -14.084 -0.636 -10.293 1.00 82.88 93 ASN A O 1
ATOM 740 N N . LEU A 1 94 ? -16.271 -1.113 -10.096 1.00 81.75 94 LEU A N 1
ATOM 741 C CA . LEU A 1 94 ? -16.429 -1.555 -11.483 1.00 81.75 94 LEU A CA 1
ATOM 742 C C . LEU A 1 94 ? -16.188 -0.401 -12.468 1.00 81.75 94 LEU A C 1
ATOM 744 O O . LEU A 1 94 ? -15.404 -0.548 -13.404 1.00 81.75 94 LEU A O 1
ATOM 748 N N . ASN A 1 95 ? -16.782 0.768 -12.207 1.00 83.94 95 ASN A N 1
ATOM 749 C CA . ASN A 1 95 ? -16.602 1.960 -13.039 1.00 83.94 95 ASN A CA 1
ATOM 750 C C . ASN A 1 95 ? -15.149 2.451 -13.060 1.00 83.94 95 ASN A C 1
ATOM 752 O O . ASN A 1 95 ? -14.634 2.776 -14.129 1.00 83.94 95 ASN A O 1
ATOM 756 N N . GLU A 1 96 ? -14.462 2.475 -11.914 1.00 83.44 96 GLU A N 1
ATOM 757 C CA . GLU A 1 96 ? -13.047 2.866 -11.857 1.00 83.44 96 GLU A CA 1
ATOM 758 C C . GLU A 1 96 ? -12.152 1.891 -12.635 1.00 83.44 96 GLU A C 1
ATOM 760 O O . GLU A 1 96 ? -11.228 2.314 -13.339 1.00 83.44 96 GLU A O 1
ATOM 765 N N . ARG A 1 97 ? -12.431 0.581 -12.555 1.00 80.06 97 ARG A N 1
ATOM 766 C CA . ARG A 1 97 ? -11.707 -0.435 -13.335 1.00 80.06 97 ARG A CA 1
ATOM 767 C C . ARG A 1 97 ? -11.963 -0.282 -14.829 1.00 80.06 97 ARG A C 1
ATOM 769 O O . ARG A 1 97 ? -11.004 -0.316 -15.598 1.00 80.06 97 ARG A O 1
ATOM 776 N N . ASP A 1 98 ? -13.208 -0.065 -15.236 1.00 84.12 98 ASP A N 1
ATOM 777 C CA . ASP A 1 98 ? -13.568 0.131 -16.641 1.00 84.12 98 ASP A CA 1
ATOM 778 C C . ASP A 1 98 ? -12.977 1.420 -17.216 1.00 84.12 98 ASP A C 1
ATOM 780 O O . ASP A 1 98 ? -12.512 1.428 -18.358 1.00 84.12 98 ASP A O 1
ATOM 784 N N . GLN A 1 99 ? -12.939 2.501 -16.434 1.00 84.25 99 GLN A N 1
ATOM 785 C CA . GLN A 1 99 ? -12.329 3.760 -16.850 1.00 84.25 99 GLN A CA 1
ATOM 786 C C . GLN A 1 99 ? -10.820 3.601 -17.065 1.00 84.25 99 GLN A C 1
ATOM 788 O O . GLN A 1 99 ? -10.320 3.941 -18.139 1.00 84.25 99 GLN A O 1
ATOM 793 N N . LYS A 1 100 ? -10.108 2.999 -16.100 1.00 84.25 100 LYS A N 1
ATOM 794 C CA . LYS A 1 100 ? -8.673 2.696 -16.240 1.00 84.25 100 LYS A CA 1
ATOM 795 C C . LYS A 1 100 ? -8.402 1.759 -17.419 1.00 84.25 100 LYS A C 1
ATOM 797 O O . LYS A 1 100 ? -7.417 1.934 -18.128 1.00 84.25 100 LYS A O 1
ATOM 802 N N . ARG A 1 101 ? -9.281 0.782 -17.668 1.00 84.19 101 ARG A N 1
AT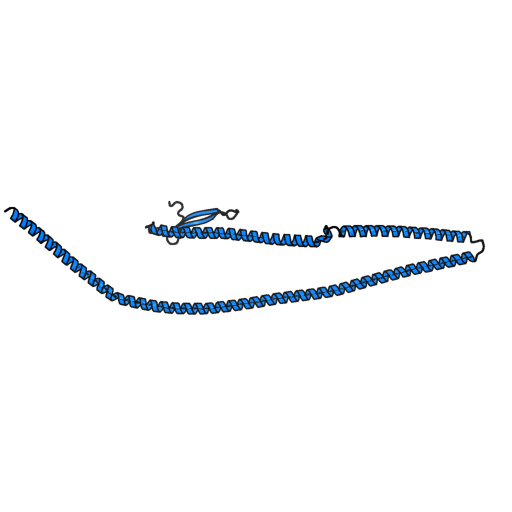OM 803 C CA . ARG A 1 101 ? -9.143 -0.153 -18.794 1.00 84.19 101 ARG A CA 1
ATOM 804 C C . ARG A 1 101 ? -9.261 0.557 -20.144 1.00 84.19 101 ARG A C 1
ATOM 806 O O . ARG A 1 101 ? -8.415 0.338 -21.002 1.00 84.19 101 ARG A O 1
ATOM 813 N N . ARG A 1 102 ? -10.233 1.464 -20.305 1.00 85.94 102 ARG A N 1
ATOM 814 C CA . ARG A 1 102 ? -10.368 2.284 -21.527 1.00 85.94 102 ARG A CA 1
ATOM 815 C C . ARG A 1 102 ? -9.164 3.195 -21.756 1.00 85.94 102 ARG A C 1
ATOM 817 O O . ARG A 1 102 ? -8.751 3.374 -22.898 1.00 85.94 102 ARG A O 1
ATOM 824 N N . GLU A 1 103 ? -8.605 3.764 -20.691 1.00 90.19 103 GLU A N 1
ATOM 825 C CA . GLU A 1 103 ? -7.402 4.594 -20.781 1.00 90.19 103 GLU A CA 1
ATOM 826 C C . GLU A 1 103 ? -6.191 3.777 -21.256 1.00 90.19 103 GLU A C 1
ATOM 828 O O . GLU A 1 103 ? -5.494 4.185 -22.186 1.00 90.19 103 GLU A O 1
ATOM 833 N N . VAL A 1 104 ? -5.991 2.581 -20.690 1.00 88.94 104 VAL A N 1
ATOM 834 C CA . VAL A 1 104 ? -4.935 1.650 -21.119 1.00 88.94 104 VAL A CA 1
ATOM 835 C C . VAL A 1 104 ? -5.117 1.234 -22.580 1.00 88.94 104 VAL A C 1
ATOM 837 O O . VAL A 1 104 ? -4.153 1.288 -23.343 1.00 88.94 104 VAL A O 1
ATOM 840 N N . ASP A 1 105 ? -6.334 0.872 -22.990 1.00 89.69 105 ASP A N 1
ATOM 841 C CA . ASP A 1 105 ? -6.626 0.489 -24.376 1.00 89.69 105 ASP A CA 1
ATOM 842 C C . ASP A 1 105 ? -6.341 1.654 -25.348 1.00 89.69 105 ASP A C 1
ATOM 844 O O . ASP A 1 105 ? -5.712 1.461 -26.391 1.00 89.69 105 ASP A O 1
ATOM 848 N N . GLY A 1 106 ? -6.698 2.888 -24.973 1.00 91.62 106 GLY A N 1
ATOM 849 C CA . GLY A 1 106 ? -6.395 4.089 -25.757 1.00 91.62 106 GLY A CA 1
ATOM 850 C C . GLY A 1 106 ? -4.892 4.358 -25.903 1.00 91.62 106 GLY A C 1
ATOM 851 O O . GLY A 1 106 ? -4.421 4.685 -26.997 1.00 91.62 106 GLY A O 1
ATOM 852 N N . LEU A 1 107 ? -4.119 4.179 -24.828 1.00 91.44 107 LEU A N 1
ATOM 853 C CA . LEU A 1 107 ? -2.659 4.312 -24.859 1.00 91.44 107 LEU A CA 1
ATOM 854 C C . LEU A 1 107 ? -2.000 3.212 -25.705 1.00 91.44 107 LEU A C 1
ATOM 856 O O . LEU A 1 107 ? -1.040 3.490 -26.428 1.00 91.44 107 LEU A O 1
ATOM 860 N N . LEU A 1 108 ? -2.517 1.981 -25.665 1.00 90.62 108 LEU A N 1
ATOM 861 C CA . LEU A 1 108 ? -2.031 0.878 -26.501 1.00 90.62 108 LEU A CA 1
ATOM 862 C C . LEU A 1 108 ? -2.245 1.157 -27.993 1.00 90.62 108 LEU A C 1
ATOM 864 O O . LEU A 1 108 ? -1.326 0.954 -28.790 1.00 90.62 108 LEU A O 1
ATOM 868 N N . ASP A 1 109 ? -3.407 1.690 -28.369 1.00 92.88 109 ASP A N 1
ATOM 869 C CA . ASP A 1 109 ? -3.688 2.081 -29.752 1.00 92.88 109 ASP A CA 1
ATOM 870 C C . ASP A 1 109 ? -2.779 3.218 -30.232 1.00 92.88 109 ASP A C 1
ATOM 872 O O . ASP A 1 109 ? -2.274 3.188 -31.360 1.00 92.88 109 ASP A O 1
ATOM 876 N N . GLN A 1 110 ? -2.516 4.214 -29.379 1.00 93.19 110 GLN A N 1
ATOM 877 C CA . GLN A 1 110 ? -1.550 5.273 -29.686 1.00 93.19 110 GLN A CA 1
ATOM 878 C C . GLN A 1 110 ? -0.139 4.709 -29.876 1.00 93.19 110 GLN A C 1
ATOM 880 O O . GLN A 1 110 ? 0.533 5.055 -30.851 1.00 93.19 110 GLN A O 1
ATOM 885 N N . ARG A 1 111 ? 0.289 3.793 -28.998 1.00 91.19 111 ARG A N 1
ATOM 886 C CA . ARG A 1 111 ? 1.588 3.121 -29.109 1.00 91.19 111 ARG A CA 1
ATOM 887 C C . ARG A 1 111 ? 1.713 2.376 -30.436 1.00 91.19 111 ARG A C 1
ATOM 889 O O . ARG A 1 111 ? 2.705 2.546 -31.137 1.00 91.19 111 ARG A O 1
ATOM 896 N N . ARG A 1 112 ? 0.679 1.625 -30.828 1.00 92.94 112 ARG A N 1
ATOM 897 C CA . ARG A 1 112 ? 0.650 0.865 -32.087 1.00 92.94 112 ARG A CA 1
ATOM 898 C C . ARG A 1 112 ? 0.731 1.770 -33.319 1.00 92.94 112 ARG A C 1
ATOM 900 O O . ARG A 1 112 ? 1.427 1.450 -34.287 1.00 92.94 112 ARG A O 1
ATOM 907 N N . LYS A 1 113 ? 0.051 2.923 -33.291 1.00 93.94 113 LYS A N 1
ATOM 908 C CA . LYS A 1 113 ? 0.143 3.936 -34.357 1.00 93.94 113 LYS A CA 1
ATOM 909 C C . LYS A 1 113 ? 1.564 4.486 -34.479 1.00 93.94 113 LYS A C 1
ATOM 911 O O . LYS A 1 113 ? 2.082 4.559 -35.592 1.00 93.94 113 LYS A O 1
ATOM 916 N N . LEU A 1 114 ? 2.202 4.819 -33.357 1.00 92.44 114 LEU A N 1
ATOM 917 C CA . LEU A 1 114 ? 3.582 5.312 -33.337 1.00 92.44 114 LEU A CA 1
ATOM 918 C C . LEU A 1 114 ? 4.586 4.252 -33.807 1.00 92.44 114 LEU A C 1
ATOM 920 O O . LEU A 1 114 ? 5.454 4.568 -34.612 1.00 92.44 114 LEU A O 1
ATOM 924 N N . GLU A 1 115 ? 4.436 2.994 -33.385 1.00 92.06 115 GLU A N 1
ATOM 925 C CA . GLU A 1 115 ? 5.266 1.872 -33.856 1.00 92.06 115 GLU A CA 1
ATOM 926 C C . GLU A 1 115 ? 5.175 1.707 -35.382 1.00 92.06 115 GLU A C 1
ATOM 928 O O . GLU A 1 115 ? 6.191 1.562 -36.065 1.00 92.06 115 GLU A O 1
ATOM 933 N N . THR A 1 116 ? 3.965 1.809 -35.940 1.00 93.19 116 THR A N 1
ATOM 934 C CA . THR A 1 116 ? 3.749 1.721 -37.394 1.00 93.19 116 THR A CA 1
ATOM 935 C C . THR A 1 116 ? 4.407 2.892 -38.132 1.00 93.19 116 THR A C 1
ATOM 937 O O . THR A 1 116 ? 5.042 2.699 -39.171 1.00 93.19 116 THR A O 1
ATOM 940 N N . GLN A 1 117 ? 4.297 4.112 -37.594 1.00 93.69 117 GLN A N 1
ATOM 941 C CA . GLN A 1 117 ? 4.960 5.291 -38.161 1.00 93.69 117 GLN A CA 1
ATOM 942 C C . GLN A 1 117 ? 6.486 5.170 -38.104 1.00 93.69 117 GLN A C 1
ATOM 944 O O . GLN A 1 117 ? 7.154 5.479 -39.091 1.00 93.69 117 GLN A O 1
ATOM 949 N N . LEU A 1 118 ? 7.032 4.686 -36.985 1.00 91.00 118 LEU A N 1
ATOM 950 C CA . LEU A 1 118 ? 8.468 4.490 -36.799 1.00 91.00 118 LEU A CA 1
ATOM 951 C C . LEU A 1 118 ? 9.020 3.489 -37.819 1.00 91.00 118 LEU A C 1
ATOM 953 O O . LEU A 1 118 ? 9.974 3.809 -38.525 1.00 91.00 118 LEU A O 1
ATOM 957 N N . SER A 1 119 ? 8.357 2.339 -37.980 1.00 90.88 119 SER A N 1
ATOM 958 C CA . SER A 1 119 ? 8.724 1.343 -38.994 1.00 90.88 119 SER A CA 1
ATOM 959 C C . SER A 1 119 ? 8.694 1.931 -40.412 1.00 90.88 119 SER A C 1
ATOM 961 O O . SER A 1 119 ? 9.602 1.702 -41.214 1.00 90.88 119 SER A O 1
ATOM 963 N N . GLY A 1 120 ? 7.696 2.768 -40.722 1.00 92.06 120 GLY A N 1
ATOM 964 C CA . GLY A 1 120 ? 7.629 3.483 -41.998 1.00 92.06 120 GLY A CA 1
ATOM 965 C C . GLY A 1 120 ? 8.814 4.431 -42.228 1.00 92.06 120 GLY A C 1
ATOM 966 O O . GLY A 1 120 ? 9.349 4.498 -43.337 1.00 92.06 120 GLY A O 1
ATOM 967 N N . VAL A 1 121 ? 9.255 5.147 -41.190 1.00 91.50 121 VAL A N 1
ATOM 968 C CA . VAL A 1 121 ? 10.426 6.039 -41.252 1.00 91.50 121 VAL A CA 1
ATOM 969 C C . VAL A 1 121 ? 11.726 5.247 -41.407 1.00 91.50 121 VAL A C 1
ATOM 971 O O . VAL A 1 121 ? 12.579 5.629 -42.210 1.00 91.50 121 VAL A O 1
ATOM 974 N N . GLU A 1 122 ? 11.877 4.132 -40.694 1.00 89.75 122 GLU A N 1
ATOM 975 C CA . GLU A 1 122 ? 13.049 3.255 -40.795 1.00 89.75 122 GLU A CA 1
ATOM 976 C C . GLU A 1 122 ? 13.200 2.667 -42.200 1.00 89.75 122 GLU A C 1
ATOM 978 O O . GLU A 1 122 ? 14.286 2.728 -42.782 1.00 89.75 122 GLU A O 1
ATOM 983 N N . ASN A 1 123 ? 12.099 2.197 -42.792 1.00 90.75 123 ASN A N 1
ATOM 984 C CA . ASN A 1 123 ? 12.089 1.688 -44.162 1.00 90.75 123 ASN A CA 1
ATOM 985 C C . ASN A 1 123 ? 12.513 2.766 -45.169 1.00 90.75 123 ASN A C 1
ATOM 987 O O . ASN A 1 123 ? 13.391 2.522 -45.998 1.00 90.75 123 ASN A O 1
ATOM 991 N N . ARG A 1 124 ? 11.971 3.987 -45.046 1.00 90.62 124 ARG A N 1
ATOM 992 C CA . ARG A 1 124 ? 12.369 5.124 -45.898 1.00 90.62 124 ARG A CA 1
ATOM 993 C C . ARG A 1 124 ? 13.846 5.466 -45.738 1.00 90.62 124 ARG A C 1
ATOM 995 O O . ARG A 1 124 ? 14.525 5.714 -46.729 1.00 90.62 124 ARG A O 1
ATOM 1002 N N . LYS A 1 125 ? 14.372 5.453 -44.510 1.00 91.69 125 LYS A N 1
ATOM 1003 C CA . LYS A 1 125 ? 15.796 5.704 -44.241 1.00 91.69 125 LYS A CA 1
ATOM 1004 C C . LYS A 1 125 ? 16.688 4.646 -44.895 1.00 91.69 125 LYS A C 1
ATOM 1006 O O . LYS A 1 125 ? 17.719 4.994 -45.471 1.00 91.69 125 LYS A O 1
ATOM 1011 N N . HIS A 1 126 ? 16.306 3.372 -44.817 1.00 88.12 126 HIS A N 1
ATOM 1012 C CA . HIS A 1 126 ? 17.037 2.286 -45.469 1.00 88.12 126 HIS A CA 1
ATOM 1013 C C . HIS A 1 126 ? 17.020 2.410 -46.993 1.00 88.12 126 HIS A C 1
ATOM 1015 O O . HIS A 1 126 ? 18.065 2.257 -47.626 1.00 88.12 126 HIS A O 1
ATOM 1021 N N . GLU A 1 127 ? 15.870 2.742 -47.574 1.00 92.31 127 GLU A N 1
ATOM 1022 C CA . GLU A 1 127 ? 15.738 2.954 -49.014 1.00 92.31 127 GLU A CA 1
ATOM 1023 C C . GLU A 1 127 ? 16.590 4.133 -49.501 1.00 92.31 127 GLU A C 1
ATOM 1025 O O . GLU A 1 127 ? 17.325 4.001 -50.482 1.00 92.31 127 GLU A O 1
ATOM 1030 N N . LEU A 1 128 ? 16.581 5.247 -48.764 1.00 91.38 128 LEU A N 1
ATOM 1031 C CA . LEU A 1 128 ? 17.366 6.440 -49.081 1.00 91.38 128 LEU A CA 1
ATOM 1032 C C . LEU A 1 128 ? 18.873 6.150 -49.022 1.00 91.38 128 LEU A C 1
ATOM 1034 O O . LEU A 1 128 ? 19.611 6.532 -49.930 1.00 91.38 128 LEU A O 1
ATOM 1038 N N . LYS A 1 129 ? 19.326 5.391 -48.015 1.00 90.88 129 LYS A N 1
ATOM 1039 C CA . LYS A 1 129 ? 20.723 4.944 -47.924 1.00 90.88 129 LYS A CA 1
ATOM 1040 C C . LYS A 1 129 ? 21.113 4.037 -49.098 1.00 90.88 129 LYS A C 1
ATOM 1042 O O . LYS A 1 129 ? 22.180 4.220 -49.677 1.00 90.88 129 LYS A O 1
ATOM 1047 N N . ARG A 1 130 ? 20.243 3.097 -49.492 1.00 89.94 130 ARG A N 1
ATOM 1048 C CA . ARG A 1 130 ? 20.483 2.212 -50.645 1.00 89.94 130 ARG A CA 1
ATOM 1049 C C . ARG A 1 130 ? 20.606 3.006 -51.948 1.00 89.94 130 ARG A C 1
ATOM 1051 O O . ARG A 1 130 ? 21.513 2.744 -52.730 1.00 89.94 130 ARG A O 1
ATOM 1058 N N . LEU A 1 131 ? 19.721 3.981 -52.165 1.00 90.31 131 LEU A N 1
ATOM 1059 C CA . LEU A 1 131 ? 19.759 4.868 -53.332 1.00 90.31 131 LEU A CA 1
ATOM 1060 C C . LEU A 1 131 ? 21.048 5.702 -53.371 1.00 90.31 131 LEU A C 1
ATOM 1062 O O . LEU A 1 131 ? 21.676 5.803 -54.422 1.00 90.31 131 LEU A O 1
ATOM 1066 N N . GLN A 1 132 ? 21.487 6.243 -52.230 1.00 91.25 132 GLN A N 1
ATOM 1067 C CA . GLN A 1 132 ? 22.759 6.970 -52.129 1.00 91.25 132 GLN A CA 1
ATOM 1068 C C . GLN A 1 132 ? 23.968 6.082 -52.462 1.00 91.25 132 GLN A C 1
ATOM 1070 O O . GLN A 1 132 ? 24.851 6.499 -53.211 1.00 91.25 132 GLN A O 1
ATOM 1075 N N . GLU A 1 133 ? 24.000 4.847 -51.955 1.00 89.19 133 GLU A N 1
ATOM 1076 C CA . GLU A 1 133 ? 25.059 3.882 -52.277 1.00 89.19 133 GLU A CA 1
ATOM 1077 C C . GLU A 1 133 ? 25.058 3.505 -53.769 1.00 89.19 133 GLU A C 1
ATOM 1079 O O . GLU A 1 133 ? 26.125 3.361 -54.367 1.00 89.19 133 GLU A O 1
ATOM 1084 N N . GLN A 1 134 ? 23.882 3.375 -54.393 1.00 90.69 134 GLN A N 1
ATOM 1085 C CA . GLN A 1 134 ? 23.759 3.112 -55.831 1.00 90.69 134 GLN A CA 1
ATOM 1086 C C . GLN A 1 134 ? 24.274 4.277 -56.682 1.00 90.69 134 GLN A C 1
ATOM 1088 O O . GLN A 1 134 ? 25.036 4.040 -57.617 1.00 90.69 134 GLN A O 1
ATOM 1093 N N . LEU A 1 135 ? 23.916 5.518 -56.337 1.00 88.19 135 LEU A N 1
ATOM 1094 C CA . LEU A 1 135 ? 24.414 6.712 -57.029 1.00 88.19 135 LEU A CA 1
ATOM 1095 C C . LEU A 1 135 ? 25.940 6.811 -56.942 1.00 88.19 135 LEU A C 1
ATOM 1097 O O . LEU A 1 135 ? 26.603 6.932 -57.968 1.00 88.19 135 LEU A O 1
ATOM 1101 N N . SER A 1 136 ? 26.506 6.636 -55.744 1.00 90.44 136 SER A N 1
ATOM 1102 C CA . SER A 1 136 ? 27.961 6.664 -55.554 1.00 90.44 136 SER A CA 1
ATOM 1103 C C . SER A 1 136 ? 28.681 5.593 -56.382 1.00 90.44 136 SER A C 1
ATOM 1105 O O . SER A 1 136 ? 29.728 5.866 -56.966 1.00 90.44 136 SER A O 1
ATOM 1107 N N . ARG A 1 137 ? 28.109 4.385 -56.498 1.00 85.56 137 ARG A N 1
ATOM 1108 C CA . ARG A 1 137 ? 28.658 3.334 -57.371 1.00 85.56 137 ARG A CA 1
ATOM 1109 C C . ARG A 1 137 ? 28.610 3.719 -58.847 1.00 85.56 137 ARG A C 1
ATOM 1111 O O . ARG A 1 137 ? 29.560 3.427 -59.566 1.00 85.56 137 ARG A O 1
ATOM 1118 N N . MET A 1 138 ? 27.529 4.355 -59.300 1.00 86.75 138 MET A N 1
ATOM 1119 C CA . MET A 1 138 ? 27.410 4.811 -60.688 1.00 86.75 138 MET A CA 1
ATOM 1120 C C . MET A 1 138 ? 28.434 5.896 -61.026 1.00 86.75 138 MET A C 1
ATOM 1122 O O . MET A 1 138 ? 29.018 5.847 -62.106 1.00 86.75 138 MET A O 1
ATOM 1126 N N . ASP A 1 139 ? 28.675 6.842 -60.119 1.00 87.75 139 ASP A N 1
ATOM 1127 C CA . ASP A 1 139 ? 29.660 7.907 -60.335 1.00 87.75 139 ASP A CA 1
ATOM 1128 C C . ASP A 1 139 ? 31.086 7.344 -60.418 1.00 87.75 139 ASP A C 1
ATOM 1130 O O . ASP A 1 139 ? 31.818 7.660 -61.356 1.00 87.75 139 ASP A O 1
ATOM 1134 N N . ILE A 1 140 ? 31.440 6.414 -59.522 1.00 85.44 140 ILE A N 1
ATOM 1135 C CA . ILE A 1 140 ? 32.734 5.715 -59.566 1.00 85.44 140 ILE A CA 1
ATOM 1136 C C . ILE A 1 140 ? 32.874 4.900 -60.861 1.00 85.44 140 ILE A C 1
ATOM 1138 O O . ILE A 1 140 ? 33.937 4.904 -61.478 1.00 85.44 140 ILE A O 1
ATOM 1142 N N . GLN A 1 141 ? 31.814 4.217 -61.309 1.00 84.88 141 GLN A N 1
ATOM 1143 C CA . GLN A 1 141 ? 31.863 3.441 -62.551 1.00 84.88 141 GLN A CA 1
ATOM 1144 C C . GLN A 1 141 ? 32.084 4.340 -63.774 1.00 84.88 141 GLN A C 1
ATOM 1146 O O . GLN A 1 141 ? 32.896 4.003 -64.631 1.00 84.88 141 GLN A O 1
ATOM 1151 N N . LYS A 1 142 ? 31.428 5.506 -63.832 1.00 88.00 142 LYS A N 1
ATOM 1152 C CA . LYS A 1 142 ? 31.657 6.491 -64.901 1.00 88.00 142 LYS A CA 1
ATOM 1153 C C . LYS A 1 142 ? 33.099 6.994 -64.910 1.00 88.00 142 LYS A C 1
ATOM 1155 O O . LYS A 1 142 ? 33.689 7.096 -65.982 1.00 88.00 142 LYS A O 1
ATOM 1160 N N . GLU A 1 143 ? 33.678 7.287 -63.744 1.00 87.44 143 GLU A N 1
ATOM 1161 C CA . GLU A 1 143 ? 35.094 7.666 -63.648 1.00 87.44 143 GLU A CA 1
ATOM 1162 C C . GLU A 1 143 ? 36.022 6.549 -64.141 1.00 87.44 143 GLU A C 1
ATOM 1164 O O . GLU A 1 143 ? 36.968 6.822 -64.880 1.00 87.44 143 GLU A O 1
ATOM 1169 N N . ILE A 1 144 ? 35.740 5.291 -63.788 1.00 83.69 144 ILE A N 1
ATOM 1170 C CA . ILE A 1 144 ? 36.508 4.133 -64.266 1.00 83.69 144 ILE A CA 1
ATOM 1171 C C . ILE A 1 144 ? 36.408 4.004 -65.789 1.00 83.69 144 ILE A C 1
ATOM 1173 O O . ILE A 1 144 ? 37.434 3.843 -66.448 1.00 83.69 144 ILE A O 1
ATOM 1177 N N . ASP A 1 145 ? 35.207 4.099 -66.357 1.00 86.25 145 ASP A N 1
ATOM 1178 C CA . ASP A 1 145 ? 34.990 3.953 -67.799 1.00 86.25 145 ASP A CA 1
ATOM 1179 C C . ASP A 1 145 ? 35.690 5.070 -68.593 1.00 86.25 145 ASP A C 1
ATOM 1181 O O . ASP A 1 145 ? 36.293 4.800 -69.638 1.00 86.25 145 ASP A O 1
ATOM 1185 N N . MET A 1 146 ? 35.677 6.307 -68.075 1.00 87.50 146 MET A N 1
ATOM 1186 C CA . MET A 1 146 ? 36.438 7.424 -68.648 1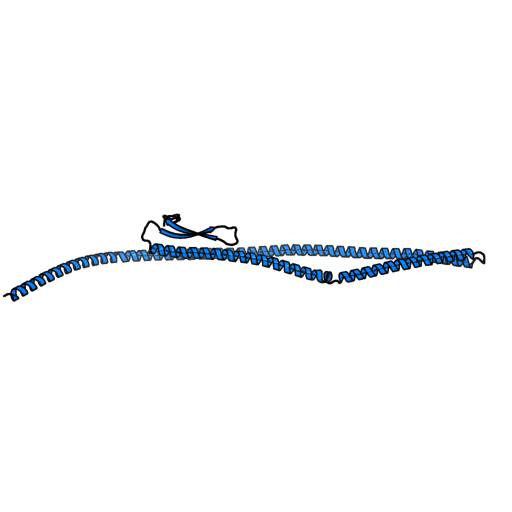.00 87.50 146 MET A CA 1
ATOM 1187 C C . MET A 1 146 ? 37.943 7.150 -68.615 1.00 87.50 146 MET A C 1
ATOM 1189 O O . MET A 1 146 ? 38.590 7.203 -69.658 1.00 87.50 146 MET A O 1
ATOM 1193 N N . LEU A 1 147 ? 38.494 6.767 -67.458 1.00 82.56 147 LEU A N 1
ATOM 1194 C CA . LEU A 1 147 ? 39.924 6.466 -67.323 1.00 82.56 147 LEU A CA 1
ATOM 1195 C C . LEU A 1 147 ? 40.356 5.283 -68.203 1.00 82.56 147 LEU A C 1
ATOM 1197 O O . LEU A 1 147 ? 41.452 5.284 -68.762 1.00 82.56 147 LEU A O 1
ATOM 1201 N N . GLN A 1 148 ? 39.500 4.273 -68.369 1.00 79.19 148 GLN A N 1
ATOM 1202 C CA . GLN A 1 148 ? 39.761 3.154 -69.275 1.00 79.19 148 GLN A CA 1
ATOM 1203 C C . GLN A 1 148 ? 39.750 3.578 -70.746 1.00 79.19 148 GLN A C 1
ATOM 1205 O O . GLN A 1 148 ? 40.521 3.034 -71.540 1.00 79.19 148 GLN A O 1
ATOM 1210 N N . ARG A 1 149 ? 38.881 4.521 -71.126 1.00 83.06 149 ARG A N 1
ATOM 1211 C CA . ARG A 1 149 ? 38.855 5.085 -72.477 1.00 83.06 149 ARG A CA 1
ATOM 1212 C C . ARG A 1 149 ? 40.108 5.912 -72.752 1.00 83.06 149 ARG A C 1
ATOM 1214 O O . ARG A 1 149 ? 40.777 5.639 -73.742 1.00 83.06 149 ARG A O 1
ATOM 1221 N N . GLU A 1 150 ? 40.476 6.807 -71.839 1.00 82.25 150 GLU A N 1
ATOM 1222 C CA . GLU A 1 150 ? 41.718 7.588 -71.918 1.00 82.25 150 GLU A CA 1
ATOM 1223 C C . GLU A 1 150 ? 42.952 6.678 -72.025 1.00 82.25 150 GLU A C 1
ATOM 1225 O O . GLU A 1 150 ? 43.861 6.934 -72.814 1.00 82.25 150 GLU A O 1
ATOM 1230 N N . LEU A 1 151 ? 42.974 5.565 -71.280 1.00 74.62 151 LEU A N 1
ATOM 1231 C CA . LEU A 1 151 ? 44.054 4.580 -71.349 1.00 74.62 151 LEU A CA 1
ATOM 1232 C C . LEU A 1 151 ? 44.118 3.865 -72.708 1.00 74.62 151 LEU A C 1
ATOM 1234 O O . LEU A 1 151 ? 45.217 3.595 -73.194 1.00 74.62 151 LEU A O 1
ATOM 1238 N N . ARG A 1 152 ? 42.972 3.525 -73.314 1.00 78.69 152 ARG A N 1
ATOM 1239 C CA . ARG A 1 152 ? 42.920 2.898 -74.648 1.00 78.69 152 ARG A CA 1
ATOM 1240 C C . ARG A 1 152 ? 43.387 3.864 -75.731 1.00 78.69 152 ARG A C 1
ATOM 1242 O O . ARG A 1 152 ? 44.280 3.507 -76.491 1.00 78.69 152 ARG A O 1
ATOM 1249 N N . GLU A 1 153 ? 42.873 5.089 -75.726 1.00 78.81 153 GLU A N 1
ATOM 1250 C CA . GLU A 1 153 ? 43.261 6.139 -76.676 1.00 78.81 153 GLU A CA 1
ATOM 1251 C C . GLU A 1 153 ? 44.764 6.459 -76.565 1.00 78.81 153 GLU A C 1
ATOM 1253 O O . GLU A 1 153 ? 45.463 6.565 -77.573 1.00 78.81 153 GLU A O 1
ATOM 1258 N N . ALA A 1 154 ? 45.311 6.509 -75.343 1.00 72.50 154 ALA A N 1
ATOM 1259 C CA . ALA A 1 154 ? 46.746 6.680 -75.125 1.00 72.50 154 ALA A CA 1
ATOM 1260 C C . ALA A 1 154 ? 47.592 5.504 -75.650 1.00 72.50 154 ALA A C 1
ATOM 1262 O O . ALA A 1 154 ? 48.693 5.737 -76.149 1.00 72.50 154 ALA A O 1
ATOM 1263 N N . LYS A 1 155 ? 47.098 4.261 -75.546 1.00 68.88 155 LYS A N 1
ATOM 1264 C CA . LYS A 1 155 ? 47.774 3.062 -76.074 1.00 68.88 155 LYS A CA 1
ATOM 1265 C C . LYS A 1 155 ? 47.729 2.991 -77.600 1.00 68.88 155 LYS A C 1
ATOM 1267 O O . LYS A 1 155 ? 48.736 2.646 -78.206 1.00 68.88 155 LYS A O 1
ATOM 1272 N N . GLU A 1 156 ? 46.592 3.319 -78.209 1.00 67.94 156 GLU A N 1
ATOM 1273 C CA . GLU A 1 156 ? 46.420 3.335 -79.668 1.00 67.94 156 GLU A CA 1
ATOM 1274 C C . GLU A 1 156 ? 47.275 4.433 -80.314 1.00 67.94 156 GLU A C 1
ATOM 1276 O O . GLU A 1 156 ? 47.990 4.168 -81.278 1.00 67.94 156 GLU A O 1
ATOM 1281 N N . SER A 1 157 ? 47.300 5.631 -79.720 1.00 64.56 157 SER A N 1
ATOM 1282 C CA . SER A 1 157 ? 48.173 6.734 -80.146 1.00 64.56 157 SER A CA 1
ATOM 1283 C C . SER A 1 157 ? 49.663 6.375 -80.045 1.00 64.56 157 SER A C 1
ATOM 1285 O O . SER A 1 157 ? 50.419 6.669 -80.966 1.00 64.56 157 SER A O 1
ATOM 1287 N N . ALA A 1 158 ? 50.085 5.659 -78.995 1.00 61.12 158 ALA A N 1
ATOM 1288 C CA . ALA A 1 158 ? 51.468 5.189 -78.854 1.00 61.12 158 ALA A CA 1
ATOM 1289 C C . ALA A 1 158 ? 51.852 4.062 -79.838 1.00 61.12 158 ALA A C 1
ATOM 1291 O O . ALA A 1 158 ? 53.036 3.818 -80.059 1.00 61.12 158 ALA A O 1
ATOM 1292 N N . MET A 1 159 ? 50.872 3.361 -80.418 1.00 58.75 159 MET A N 1
ATOM 1293 C CA . MET A 1 159 ? 51.087 2.266 -81.372 1.00 58.75 159 MET A CA 1
ATOM 1294 C C . MET A 1 159 ? 51.116 2.749 -82.836 1.00 58.75 159 MET A C 1
ATOM 1296 O O . MET A 1 159 ? 51.684 2.060 -83.682 1.00 58.75 159 MET A O 1
ATOM 1300 N N . MET A 1 160 ? 50.531 3.917 -83.140 1.00 56.91 160 MET A N 1
ATOM 1301 C CA . MET A 1 160 ? 50.450 4.485 -84.498 1.00 56.91 160 MET A CA 1
ATOM 1302 C C . MET A 1 160 ? 51.651 5.362 -84.897 1.00 56.91 160 MET A C 1
ATOM 1304 O O . MET A 1 160 ? 51.934 5.477 -86.088 1.00 56.91 160 MET A O 1
ATOM 1308 N N . GLU A 1 161 ? 52.378 5.956 -83.947 1.00 50.44 161 GLU A N 1
ATOM 1309 C CA . GLU A 1 161 ? 53.507 6.851 -84.240 1.00 50.44 161 GLU A CA 1
ATOM 1310 C C . GLU A 1 161 ? 54.858 6.175 -83.975 1.00 50.44 161 GLU A C 1
ATOM 1312 O O . GLU A 1 161 ? 55.296 5.979 -82.839 1.00 50.44 161 GLU A O 1
ATOM 1317 N N . GLY A 1 162 ? 55.540 5.817 -85.064 1.00 50.47 162 GLY A N 1
ATOM 1318 C CA . GLY A 1 162 ? 56.909 5.322 -85.035 1.00 50.47 162 GLY A CA 1
ATOM 1319 C C . GLY A 1 162 ? 57.884 6.369 -84.489 1.00 50.47 162 GLY A C 1
ATOM 1320 O O . GLY A 1 162 ? 57.954 7.478 -84.997 1.00 50.47 162 GLY A O 1
ATOM 1321 N N . ILE A 1 163 ? 58.642 5.969 -83.464 1.00 52.12 163 ILE A N 1
ATOM 1322 C CA . ILE A 1 163 ? 59.981 6.454 -83.074 1.00 52.12 163 ILE A CA 1
ATOM 1323 C C . ILE A 1 163 ? 60.178 7.983 -83.187 1.00 52.12 163 ILE A C 1
ATOM 1325 O O . ILE A 1 163 ? 61.154 8.462 -83.743 1.00 52.12 163 ILE A O 1
ATOM 1329 N N . GLU A 1 164 ? 59.273 8.753 -82.586 1.00 51.44 164 GLU A N 1
ATOM 1330 C CA . GLU A 1 164 ? 59.563 10.099 -82.046 1.00 51.44 164 GLU A CA 1
ATOM 1331 C C . GLU A 1 164 ? 58.783 10.391 -80.740 1.00 51.44 164 GLU A C 1
ATOM 1333 O O . GLU A 1 164 ? 59.163 11.263 -79.964 1.00 51.44 164 GLU A O 1
ATOM 1338 N N . SER A 1 165 ? 57.795 9.556 -80.379 1.00 55.50 165 SER A N 1
ATOM 1339 C CA . SER A 1 165 ? 56.965 9.680 -79.162 1.00 55.50 165 SER A CA 1
ATOM 1340 C C . SER A 1 165 ? 57.450 8.830 -77.964 1.00 55.50 165 SER A C 1
ATOM 1342 O O . SER A 1 165 ? 56.697 8.477 -77.053 1.00 55.50 165 SER A O 1
ATOM 1344 N N . LEU A 1 166 ? 58.733 8.457 -77.913 1.00 54.91 166 LEU A N 1
ATOM 1345 C CA . LEU A 1 166 ? 59.271 7.664 -76.792 1.00 54.91 166 LEU A CA 1
ATOM 1346 C C . LEU A 1 166 ? 59.344 8.494 -75.497 1.00 54.91 166 LEU A C 1
ATOM 1348 O O . LEU A 1 166 ? 59.171 7.966 -74.402 1.00 54.91 166 LEU A O 1
ATOM 1352 N N . THR A 1 167 ? 59.536 9.809 -75.610 1.00 60.09 167 THR A N 1
ATOM 1353 C CA . THR A 1 167 ? 59.509 10.758 -74.487 1.00 60.09 167 THR A CA 1
ATOM 1354 C C . THR A 1 167 ? 58.084 11.027 -74.000 1.00 60.09 167 THR A C 1
ATOM 1356 O O . THR A 1 167 ? 57.837 10.997 -72.795 1.00 60.09 167 THR A O 1
ATOM 1359 N N . GLU A 1 168 ? 57.116 11.216 -74.896 1.00 62.72 168 GLU A N 1
ATOM 1360 C CA . GLU A 1 168 ? 55.710 11.418 -74.523 1.00 62.72 168 GLU A CA 1
ATOM 1361 C C . GLU A 1 168 ? 55.072 10.153 -73.941 1.00 62.72 168 GLU A C 1
ATOM 1363 O O . GLU A 1 168 ? 54.397 10.209 -72.913 1.00 62.72 168 GLU A O 1
ATOM 1368 N N . THR A 1 169 ? 55.359 8.985 -74.516 1.00 63.62 169 THR A N 1
ATOM 1369 C CA . THR A 1 169 ? 54.906 7.702 -73.962 1.00 63.62 169 THR A CA 1
ATOM 1370 C C . THR A 1 169 ? 55.518 7.454 -72.582 1.00 63.62 169 THR A C 1
ATOM 1372 O O . THR A 1 169 ? 54.808 7.065 -71.656 1.00 63.62 169 THR A O 1
ATOM 1375 N N . ARG A 1 170 ? 56.800 7.790 -72.387 1.00 65.31 170 ARG A N 1
ATOM 1376 C CA . ARG A 1 170 ? 57.479 7.690 -71.085 1.00 65.31 170 ARG A CA 1
ATOM 1377 C C . ARG A 1 170 ? 56.968 8.711 -70.066 1.00 65.31 170 ARG A C 1
ATOM 1379 O O . ARG A 1 170 ? 56.898 8.413 -68.878 1.00 65.31 170 ARG A O 1
ATOM 1386 N N . THR A 1 171 ? 56.556 9.907 -70.491 1.00 72.75 171 THR A N 1
ATOM 1387 C CA . THR A 1 171 ? 55.901 10.872 -69.585 1.00 72.75 171 THR A CA 1
ATOM 1388 C C . THR A 1 171 ? 54.482 10.445 -69.210 1.00 72.75 171 THR A C 1
ATOM 1390 O O . THR A 1 171 ? 54.102 10.607 -68.050 1.00 72.75 171 THR A O 1
ATOM 1393 N N . LYS A 1 172 ? 53.715 9.839 -70.128 1.00 76.19 172 LYS A N 1
ATOM 1394 C CA . LYS A 1 172 ? 52.418 9.209 -69.819 1.00 76.19 172 LYS A CA 1
ATOM 1395 C C . LYS A 1 172 ? 52.583 8.022 -68.867 1.00 76.19 172 LYS A C 1
ATOM 1397 O O . LYS A 1 172 ? 51.845 7.938 -67.889 1.00 76.19 172 LYS A O 1
ATOM 1402 N N . GLU A 1 173 ? 53.573 7.159 -69.091 1.00 77.31 173 GLU A N 1
ATOM 1403 C CA . GLU A 1 173 ? 53.923 6.055 -68.188 1.00 77.31 173 GLU A CA 1
ATOM 1404 C C . GLU A 1 173 ? 54.277 6.576 -66.788 1.00 77.31 173 GLU A C 1
ATOM 1406 O O . GLU A 1 173 ? 53.713 6.111 -65.799 1.00 77.31 173 GLU A O 1
ATOM 1411 N N . ASN A 1 174 ? 55.124 7.606 -66.692 1.00 76.94 174 ASN A N 1
ATOM 1412 C CA . ASN A 1 174 ? 55.476 8.229 -65.416 1.00 76.94 174 ASN A CA 1
ATOM 1413 C C . ASN A 1 174 ? 54.257 8.838 -64.705 1.00 76.94 174 ASN A C 1
ATOM 1415 O O . ASN A 1 174 ? 54.123 8.680 -63.494 1.00 76.94 174 ASN A O 1
ATOM 1419 N N . ARG A 1 175 ? 53.338 9.486 -65.435 1.00 81.12 175 ARG A N 1
ATOM 1420 C CA . ARG A 1 175 ? 52.086 10.023 -64.867 1.00 81.12 175 ARG A CA 1
ATOM 1421 C C . ARG A 1 175 ? 51.155 8.919 -64.371 1.00 81.12 175 ARG A C 1
ATOM 1423 O O . ARG A 1 175 ? 50.584 9.045 -63.291 1.00 81.12 175 ARG A O 1
ATOM 1430 N N . LEU A 1 176 ? 51.002 7.837 -65.133 1.00 79.00 176 LEU A N 1
ATOM 1431 C CA . LEU A 1 176 ? 50.189 6.688 -64.729 1.00 79.00 176 LEU A CA 1
ATOM 1432 C C . LEU A 1 176 ? 50.805 5.963 -63.531 1.00 79.00 176 LEU A C 1
ATOM 1434 O O . LEU A 1 176 ? 50.079 5.589 -62.615 1.00 79.00 176 LEU A O 1
ATOM 1438 N N . SER A 1 177 ? 52.131 5.832 -63.500 1.00 78.00 177 SER A N 1
ATOM 1439 C CA . SER A 1 177 ? 52.877 5.282 -62.368 1.00 78.00 177 SER A CA 1
ATOM 1440 C C . SER A 1 177 ? 52.698 6.145 -61.114 1.00 78.00 177 SER A C 1
ATOM 1442 O O . SER A 1 177 ? 52.340 5.628 -60.058 1.00 78.00 177 SER A O 1
ATOM 1444 N N . GLN A 1 178 ? 52.809 7.473 -61.234 1.00 81.88 178 GLN A N 1
ATOM 1445 C CA . GLN A 1 178 ? 52.517 8.405 -60.136 1.00 81.88 178 GLN A CA 1
ATOM 1446 C C . GLN A 1 178 ? 51.071 8.279 -59.644 1.00 81.88 178 GLN A C 1
ATOM 1448 O O . GLN A 1 178 ? 50.841 8.154 -58.444 1.00 81.88 178 GLN A O 1
ATOM 1453 N N . ARG A 1 179 ? 50.092 8.218 -60.553 1.00 82.81 179 ARG A N 1
ATOM 1454 C CA . ARG A 1 179 ? 48.678 8.061 -60.186 1.00 82.81 179 ARG A CA 1
ATOM 1455 C C . ARG A 1 179 ? 48.387 6.701 -59.547 1.00 82.81 179 ARG A C 1
ATOM 1457 O O . ARG A 1 179 ? 47.575 6.622 -58.628 1.00 82.81 179 ARG A O 1
ATOM 1464 N N . ALA A 1 180 ? 49.064 5.639 -59.979 1.00 78.25 180 ALA A N 1
ATOM 1465 C CA . ALA A 1 180 ? 48.984 4.327 -59.344 1.00 78.25 180 ALA A CA 1
ATOM 1466 C C . ALA A 1 180 ? 49.543 4.365 -57.912 1.00 78.25 180 ALA A C 1
ATOM 1468 O O . ALA A 1 180 ? 48.915 3.825 -57.003 1.00 78.25 180 ALA A O 1
ATOM 1469 N N . VAL A 1 181 ? 50.664 5.061 -57.690 1.00 85.69 181 VAL A N 1
ATOM 1470 C CA . VAL A 1 181 ? 51.230 5.284 -56.350 1.00 85.69 181 VAL A CA 1
ATOM 1471 C C . VAL A 1 181 ? 50.275 6.102 -55.473 1.00 85.69 181 VAL A C 1
ATOM 1473 O O . VAL A 1 181 ? 50.036 5.731 -54.326 1.00 85.69 181 VAL A O 1
ATOM 1476 N N . GLU A 1 182 ? 49.660 7.164 -55.999 1.00 87.19 182 GLU A N 1
ATOM 1477 C CA . GLU A 1 182 ? 48.663 7.964 -55.271 1.00 87.19 182 GLU A CA 1
ATOM 1478 C C . GLU A 1 182 ? 47.428 7.149 -54.870 1.00 87.19 182 GLU A C 1
ATOM 1480 O O . GLU A 1 182 ? 46.971 7.227 -53.728 1.00 87.19 182 GLU A O 1
ATOM 1485 N N . ILE A 1 183 ? 46.888 6.344 -55.791 1.00 84.94 183 ILE A N 1
ATOM 1486 C CA . ILE A 1 183 ? 45.754 5.457 -55.507 1.00 84.94 183 ILE A CA 1
ATOM 1487 C C . ILE A 1 183 ? 46.151 4.419 -54.457 1.00 84.94 183 ILE A C 1
ATOM 1489 O O . ILE A 1 183 ? 45.393 4.184 -53.517 1.00 84.94 183 ILE A O 1
ATOM 1493 N N . ASN A 1 184 ? 47.347 3.839 -54.566 1.00 84.94 184 ASN A N 1
ATOM 1494 C CA . ASN A 1 184 ? 47.837 2.874 -53.592 1.00 84.94 184 ASN A CA 1
ATOM 1495 C C . ASN A 1 184 ? 47.987 3.504 -52.194 1.00 84.94 184 ASN A C 1
ATOM 1497 O O . ASN A 1 184 ? 47.570 2.911 -51.200 1.00 84.94 184 ASN A O 1
ATOM 1501 N N . ASN A 1 185 ? 48.472 4.746 -52.111 1.00 89.50 185 ASN A N 1
ATOM 1502 C CA . ASN A 1 185 ? 48.537 5.496 -50.855 1.00 89.50 185 ASN A CA 1
ATOM 1503 C C . ASN A 1 185 ? 47.142 5.734 -50.253 1.00 89.50 185 ASN A C 1
ATOM 1505 O O . ASN A 1 185 ? 46.952 5.496 -49.062 1.00 89.50 185 ASN A O 1
ATOM 1509 N N . LYS A 1 186 ? 46.144 6.104 -51.068 1.00 88.50 186 LYS A N 1
ATOM 1510 C CA . LYS A 1 186 ? 44.746 6.243 -50.613 1.00 88.50 186 LYS A CA 1
ATOM 1511 C C . LYS A 1 186 ? 44.156 4.917 -50.129 1.00 88.50 186 LYS A C 1
ATOM 1513 O O . LYS A 1 186 ? 43.424 4.896 -49.143 1.00 88.50 186 LYS A O 1
ATOM 1518 N N . ILE A 1 187 ? 44.478 3.799 -50.784 1.00 86.81 187 ILE A N 1
ATOM 1519 C CA . ILE A 1 187 ? 44.063 2.462 -50.334 1.00 86.81 187 ILE A CA 1
ATOM 1520 C C . ILE A 1 187 ? 44.673 2.152 -48.963 1.00 86.81 187 ILE A C 1
ATOM 1522 O O . ILE A 1 187 ? 43.963 1.695 -48.068 1.00 86.81 187 ILE A O 1
ATOM 1526 N N . HIS A 1 188 ? 45.964 2.430 -48.764 1.00 88.62 188 HIS A N 1
ATOM 1527 C CA . HIS A 1 188 ? 46.616 2.244 -47.467 1.00 88.62 188 HIS A CA 1
ATOM 1528 C C . HIS A 1 188 ? 46.014 3.137 -46.374 1.00 88.62 188 HIS A C 1
ATOM 1530 O O . HIS A 1 188 ? 45.767 2.649 -45.270 1.00 88.62 188 HIS A O 1
ATOM 1536 N N . GLU A 1 189 ? 45.703 4.397 -46.685 1.00 91.81 189 GLU A N 1
ATOM 1537 C CA . GLU A 1 189 ? 45.020 5.323 -45.776 1.00 91.81 189 GLU A CA 1
ATOM 1538 C C . GLU A 1 189 ? 43.639 4.789 -45.364 1.00 91.81 189 GLU A C 1
ATOM 1540 O O . GLU A 1 189 ? 43.353 4.649 -44.172 1.00 91.81 189 GLU A O 1
ATOM 1545 N N . LYS A 1 190 ? 42.809 4.378 -46.334 1.00 87.88 190 LYS A N 1
ATOM 1546 C CA . LYS A 1 190 ? 41.479 3.809 -46.063 1.00 87.88 190 LYS A CA 1
ATOM 1547 C C . LYS A 1 190 ? 41.527 2.478 -45.321 1.00 87.88 190 LYS A C 1
ATOM 1549 O O . LYS A 1 190 ? 40.694 2.244 -44.445 1.00 87.88 190 LYS A O 1
ATOM 1554 N N . ASN A 1 191 ? 42.519 1.635 -45.590 1.00 89.75 191 ASN A N 1
ATOM 1555 C CA . ASN A 1 191 ? 42.747 0.418 -44.810 1.00 89.75 191 ASN A CA 1
ATOM 1556 C C . ASN A 1 191 ? 43.148 0.741 -43.361 1.00 89.75 191 ASN A C 1
ATOM 1558 O O . ASN A 1 191 ? 42.691 0.069 -42.433 1.00 89.75 191 ASN A O 1
ATOM 1562 N N . GLY A 1 192 ? 43.946 1.792 -43.150 1.00 92.38 192 GLY A N 1
ATOM 1563 C CA . GLY A 1 192 ? 44.287 2.308 -41.825 1.00 92.38 192 GLY A CA 1
ATOM 1564 C C . GLY A 1 192 ? 43.056 2.787 -41.050 1.00 92.38 192 GLY A C 1
ATOM 1565 O O . GLY A 1 192 ? 42.832 2.347 -39.920 1.00 92.38 192 GLY A O 1
ATOM 1566 N N . GLU A 1 193 ? 42.214 3.616 -41.675 1.00 93.38 193 GLU A N 1
ATOM 1567 C CA . GLU A 1 193 ? 40.931 4.060 -41.107 1.00 93.38 193 GLU A CA 1
ATOM 1568 C C . GLU A 1 193 ? 40.027 2.867 -40.755 1.00 93.38 193 GLU A C 1
ATOM 1570 O O . GLU A 1 193 ? 39.473 2.792 -39.654 1.00 93.38 193 GLU A O 1
ATOM 1575 N N . GLN A 1 194 ? 39.909 1.889 -41.661 1.00 91.88 194 GLN A N 1
ATOM 1576 C CA . GLN A 1 194 ? 39.089 0.699 -41.441 1.00 91.88 194 GLN A CA 1
ATOM 1577 C C . GLN A 1 194 ? 39.592 -0.124 -40.248 1.00 91.88 194 GLN A C 1
ATOM 1579 O O . GLN A 1 194 ? 38.785 -0.605 -39.449 1.00 91.88 194 GLN A O 1
ATOM 1584 N N . LEU A 1 195 ? 40.911 -0.277 -40.097 1.00 94.69 195 LEU A N 1
ATOM 1585 C CA . LEU A 1 195 ? 41.505 -0.987 -38.967 1.00 94.69 195 LEU A CA 1
ATOM 1586 C C . LEU A 1 195 ? 41.225 -0.265 -37.641 1.00 94.69 195 LEU A C 1
ATOM 1588 O O . LEU A 1 195 ? 40.867 -0.913 -36.656 1.00 94.69 195 LEU A O 1
ATOM 1592 N N . GLN A 1 196 ? 41.337 1.067 -37.612 1.00 92.88 196 GLN A N 1
ATOM 1593 C CA . GLN A 1 196 ? 41.018 1.863 -36.422 1.00 92.88 196 GLN A CA 1
ATOM 1594 C C . GLN A 1 196 ? 39.541 1.744 -36.033 1.00 92.88 196 GLN A C 1
ATOM 1596 O O . GLN A 1 196 ? 39.225 1.529 -34.861 1.00 92.88 196 GLN A O 1
ATOM 1601 N N . LEU A 1 197 ? 38.631 1.817 -37.007 1.00 91.75 197 LEU A N 1
ATOM 1602 C CA . LEU A 1 197 ? 37.199 1.639 -36.767 1.00 91.75 197 LEU A CA 1
ATOM 1603 C C . LEU A 1 197 ? 36.875 0.231 -36.262 1.00 91.75 197 LEU A C 1
ATOM 1605 O O . LEU A 1 197 ? 36.081 0.092 -35.332 1.00 91.75 197 LEU A O 1
ATOM 1609 N N . ARG A 1 198 ? 37.515 -0.810 -36.812 1.00 93.44 198 ARG A N 1
ATOM 1610 C CA . ARG A 1 198 ? 37.362 -2.191 -36.322 1.00 93.44 198 ARG A CA 1
ATOM 1611 C C . ARG A 1 198 ? 37.796 -2.324 -34.865 1.00 93.44 198 ARG A C 1
ATOM 1613 O O . ARG A 1 198 ? 37.021 -2.853 -34.073 1.00 93.44 198 ARG A O 1
ATOM 1620 N N . LYS A 1 199 ? 38.961 -1.777 -34.497 1.00 94.38 199 LYS A N 1
ATOM 1621 C CA . LYS A 1 199 ? 39.422 -1.753 -33.097 1.00 94.38 199 LYS A CA 1
ATOM 1622 C C . LYS A 1 199 ? 38.430 -1.029 -32.189 1.00 94.38 199 LYS A C 1
ATOM 1624 O O . LYS A 1 199 ? 38.068 -1.551 -31.144 1.00 94.38 199 LYS A O 1
ATOM 1629 N N . LYS A 1 200 ? 37.906 0.123 -32.620 1.00 94.19 200 LYS A N 1
ATOM 1630 C CA . LYS A 1 200 ? 36.913 0.883 -31.847 1.00 94.19 200 LYS A CA 1
ATOM 1631 C C . LYS A 1 200 ? 35.605 0.113 -31.650 1.00 94.19 200 LYS A C 1
ATOM 1633 O O . LYS A 1 200 ? 35.027 0.163 -30.570 1.00 94.19 200 LYS A O 1
ATOM 1638 N N . ILE A 1 201 ? 35.144 -0.617 -32.668 1.00 92.62 201 ILE A N 1
ATOM 1639 C CA . ILE A 1 201 ? 33.974 -1.503 -32.557 1.00 92.62 201 ILE A CA 1
ATOM 1640 C C . ILE A 1 201 ? 34.241 -2.619 -31.545 1.00 92.62 201 ILE A C 1
ATOM 1642 O O . ILE A 1 201 ? 33.361 -2.943 -30.752 1.00 92.62 201 ILE A O 1
ATOM 1646 N N . GLU A 1 202 ? 35.430 -3.210 -31.569 1.00 94.00 202 GLU A N 1
ATOM 1647 C CA . GLU A 1 202 ? 35.808 -4.286 -30.655 1.00 94.00 202 GLU A CA 1
ATOM 1648 C C . GLU A 1 202 ? 35.924 -3.794 -29.206 1.00 94.00 202 GLU A C 1
ATOM 1650 O O . GLU A 1 202 ? 35.356 -4.411 -28.305 1.00 94.00 202 GLU A O 1
ATOM 1655 N N . ASP A 1 203 ? 36.533 -2.627 -28.988 1.00 91.62 203 ASP A N 1
ATOM 1656 C CA . ASP A 1 203 ? 36.589 -1.976 -27.677 1.00 91.62 203 ASP A CA 1
ATOM 1657 C C . ASP A 1 203 ? 35.188 -1.640 -27.146 1.00 91.62 203 ASP A C 1
ATOM 1659 O O . ASP A 1 203 ? 34.892 -1.913 -25.983 1.00 91.62 203 ASP A O 1
ATOM 1663 N N . LEU A 1 204 ? 34.298 -1.107 -27.992 1.00 88.44 204 LEU A N 1
ATOM 1664 C CA . LEU A 1 204 ? 32.908 -0.824 -27.615 1.00 88.44 204 LEU A CA 1
ATOM 1665 C C . LEU A 1 204 ? 32.125 -2.102 -27.299 1.00 88.44 204 LEU A C 1
ATOM 1667 O O . LEU A 1 204 ? 31.361 -2.124 -26.337 1.00 88.44 204 LEU A O 1
ATOM 1671 N N . LYS A 1 205 ? 32.326 -3.182 -28.064 1.00 87.56 205 LYS A N 1
ATOM 1672 C CA . LYS A 1 205 ? 31.725 -4.491 -27.767 1.00 87.56 205 LYS A CA 1
ATOM 1673 C C . LYS A 1 205 ? 32.221 -5.041 -26.435 1.00 87.56 205 LYS A C 1
ATOM 1675 O O . LYS A 1 205 ? 31.406 -5.525 -25.654 1.00 87.56 205 LYS A O 1
ATOM 1680 N N . ARG A 1 206 ? 33.524 -4.923 -26.154 1.00 87.00 206 ARG A N 1
ATOM 1681 C CA . ARG A 1 206 ? 34.105 -5.324 -24.867 1.00 87.00 206 ARG A CA 1
ATOM 1682 C C . ARG A 1 206 ? 33.487 -4.523 -23.723 1.00 87.00 206 ARG A C 1
ATOM 1684 O O . ARG A 1 206 ? 33.033 -5.130 -22.760 1.00 87.00 206 ARG A O 1
ATOM 1691 N N . GLN A 1 207 ? 33.388 -3.200 -23.861 1.00 84.69 207 GLN A N 1
ATOM 1692 C CA . GLN A 1 207 ? 32.735 -2.341 -22.867 1.00 84.69 207 GLN A CA 1
ATOM 1693 C C . GLN A 1 207 ? 31.268 -2.726 -22.649 1.00 84.69 207 GLN A C 1
ATOM 1695 O O . GLN A 1 207 ? 30.836 -2.817 -21.508 1.00 84.69 207 GLN A O 1
ATOM 1700 N N . LEU A 1 208 ? 30.510 -3.019 -23.712 1.00 80.19 208 LEU A N 1
ATOM 1701 C CA . LEU A 1 208 ? 29.116 -3.467 -23.591 1.00 80.19 208 LEU A CA 1
ATOM 1702 C C . LEU A 1 208 ? 28.984 -4.826 -22.888 1.00 80.19 208 LEU A C 1
ATOM 1704 O O . LEU A 1 208 ? 27.982 -5.072 -22.224 1.00 80.19 208 LEU A O 1
ATOM 1708 N N . SER A 1 209 ? 29.976 -5.704 -23.058 1.00 77.75 209 SER A N 1
ATOM 1709 C CA . SER A 1 209 ? 30.019 -7.026 -22.423 1.00 77.75 209 SER A CA 1
ATOM 1710 C C . SER A 1 209 ? 30.478 -6.996 -20.966 1.00 77.75 209 SER A C 1
ATOM 1712 O O . SER A 1 209 ? 30.395 -8.014 -20.282 1.00 77.75 209 SER A O 1
ATOM 1714 N N . GLU A 1 210 ? 30.954 -5.850 -20.468 1.00 79.81 210 GLU A N 1
ATOM 1715 C CA . GLU A 1 210 ? 31.268 -5.713 -19.052 1.00 79.81 210 GLU A CA 1
ATOM 1716 C C . GLU A 1 210 ? 29.999 -5.897 -18.214 1.00 79.81 210 GLU A C 1
ATOM 1718 O O . GLU A 1 210 ? 28.948 -5.307 -18.483 1.00 79.81 210 GLU A O 1
ATOM 1723 N N . THR A 1 211 ? 30.121 -6.684 -17.145 1.00 63.53 211 THR A N 1
ATOM 1724 C CA . THR A 1 211 ? 29.028 -7.100 -16.252 1.00 63.53 211 THR A CA 1
ATOM 1725 C C . THR A 1 211 ? 28.174 -5.927 -15.767 1.00 63.53 211 THR A C 1
ATOM 1727 O O . THR A 1 211 ? 26.962 -6.061 -15.608 1.00 63.53 211 THR A O 1
ATOM 1730 N N . ARG A 1 212 ? 28.777 -4.739 -15.609 1.00 67.44 212 ARG A N 1
ATOM 1731 C CA . ARG A 1 212 ? 28.077 -3.518 -15.186 1.00 67.44 212 ARG A CA 1
ATOM 1732 C C . ARG A 1 212 ? 26.954 -3.081 -16.130 1.00 67.44 212 ARG A C 1
ATOM 1734 O O . ARG A 1 212 ? 26.027 -2.439 -15.656 1.00 67.44 212 ARG A O 1
ATOM 1741 N N . TYR A 1 213 ? 27.037 -3.391 -17.426 1.00 65.81 213 TYR A N 1
ATOM 1742 C CA . TYR A 1 213 ? 26.042 -2.997 -18.430 1.00 65.81 213 TYR A CA 1
ATOM 1743 C C . TYR A 1 213 ? 25.085 -4.137 -18.767 1.00 65.81 213 TYR A C 1
ATOM 1745 O O . TYR A 1 213 ? 23.886 -3.901 -18.910 1.00 65.81 213 TYR A O 1
ATOM 1753 N N . VAL A 1 214 ? 25.592 -5.372 -18.829 1.00 73.56 214 VAL A N 1
ATOM 1754 C CA . VAL A 1 214 ? 24.781 -6.568 -19.112 1.00 73.56 214 VAL A CA 1
ATOM 1755 C C . VAL A 1 214 ? 23.751 -6.806 -18.003 1.00 73.56 214 VAL A C 1
ATOM 1757 O O . VAL A 1 214 ? 22.568 -6.996 -18.285 1.00 73.56 214 VAL A O 1
ATOM 1760 N N . ASP A 1 215 ? 24.174 -6.700 -16.741 1.00 79.19 215 ASP A N 1
ATOM 1761 C CA . ASP A 1 215 ? 23.308 -6.932 -15.582 1.00 79.19 215 ASP A CA 1
ATOM 1762 C C . ASP A 1 215 ? 22.699 -5.647 -15.007 1.00 79.19 215 ASP A C 1
ATOM 1764 O O . ASP A 1 215 ? 21.952 -5.713 -14.029 1.00 79.19 215 ASP A O 1
ATOM 1768 N N . ALA A 1 216 ? 22.951 -4.480 -15.617 1.00 81.12 216 ALA A N 1
ATOM 1769 C CA . ALA A 1 216 ? 22.490 -3.176 -15.127 1.00 81.12 216 ALA A CA 1
ATOM 1770 C C . ALA A 1 216 ? 20.991 -3.172 -14.809 1.00 81.12 216 ALA A C 1
ATOM 1772 O O . ALA A 1 216 ? 20.567 -2.718 -13.749 1.00 81.12 216 ALA A O 1
ATOM 1773 N N . LYS A 1 217 ? 20.181 -3.735 -15.714 1.00 83.25 217 LYS A N 1
ATOM 1774 C CA . LYS A 1 217 ? 18.727 -3.819 -15.551 1.00 83.25 217 LYS A CA 1
ATOM 1775 C C . LYS A 1 217 ? 18.336 -4.719 -14.378 1.00 83.25 217 LYS A C 1
ATOM 1777 O O . LYS A 1 217 ? 17.440 -4.371 -13.615 1.00 83.25 217 LYS A O 1
ATOM 1782 N N . LYS A 1 218 ? 19.002 -5.865 -14.224 1.00 87.31 218 LYS A N 1
ATOM 1783 C CA . LYS A 1 218 ? 18.728 -6.821 -13.143 1.00 87.31 218 LYS A CA 1
ATOM 1784 C C . LYS A 1 218 ? 19.126 -6.239 -11.784 1.00 87.31 218 LYS A C 1
ATOM 1786 O O . LYS A 1 218 ? 18.338 -6.304 -10.846 1.00 87.31 218 LYS A O 1
ATOM 1791 N N . LEU A 1 219 ? 20.303 -5.618 -11.705 1.00 87.00 219 LEU A N 1
ATOM 1792 C CA . LEU A 1 219 ? 20.789 -4.893 -10.528 1.00 87.00 219 LEU A CA 1
ATOM 1793 C C . LEU A 1 219 ? 19.872 -3.722 -10.164 1.00 87.00 219 LEU A C 1
ATOM 1795 O O . LEU A 1 219 ? 19.527 -3.570 -8.997 1.00 87.00 219 LEU A O 1
ATOM 1799 N N . TYR A 1 220 ? 19.432 -2.938 -11.151 1.00 89.19 220 TYR A N 1
ATOM 1800 C CA . TYR A 1 220 ? 18.496 -1.834 -10.945 1.00 89.19 220 TYR A CA 1
ATOM 1801 C C . TYR A 1 220 ? 17.169 -2.320 -10.361 1.00 89.19 220 TYR A C 1
ATOM 1803 O O . TYR A 1 220 ? 16.723 -1.787 -9.350 1.00 89.19 220 TYR A O 1
ATOM 1811 N N . ILE A 1 221 ? 16.568 -3.362 -10.946 1.00 90.81 221 ILE A N 1
ATOM 1812 C CA . ILE A 1 221 ? 15.320 -3.942 -10.430 1.00 90.81 221 ILE A CA 1
ATOM 1813 C C . ILE A 1 221 ? 15.531 -4.473 -9.009 1.00 90.81 221 ILE A C 1
ATOM 1815 O O . ILE A 1 221 ? 14.726 -4.174 -8.133 1.00 90.81 221 ILE A O 1
ATOM 1819 N N . GLY A 1 222 ? 16.629 -5.193 -8.753 1.00 92.56 222 GLY A N 1
ATOM 1820 C CA . GLY A 1 222 ? 16.958 -5.689 -7.415 1.00 92.56 222 GLY A CA 1
ATOM 1821 C C . GLY A 1 222 ? 17.069 -4.563 -6.385 1.00 92.56 222 GLY A C 1
ATOM 1822 O O . GLY A 1 222 ? 16.438 -4.628 -5.335 1.00 92.56 222 GLY A O 1
ATOM 1823 N N . LYS A 1 223 ? 17.789 -3.486 -6.719 1.00 92.81 223 LYS A N 1
ATOM 1824 C CA . LYS A 1 223 ? 17.939 -2.313 -5.847 1.00 92.81 223 LYS A CA 1
ATOM 1825 C C . LYS A 1 223 ? 16.644 -1.522 -5.680 1.00 92.81 223 LYS A C 1
ATOM 1827 O O . LYS A 1 223 ? 16.401 -0.977 -4.609 1.00 92.81 223 LYS A O 1
ATOM 1832 N N . MET A 1 224 ? 15.798 -1.473 -6.705 1.00 94.06 224 MET A N 1
ATOM 1833 C CA . MET A 1 224 ? 14.485 -0.839 -6.625 1.00 94.06 224 MET A CA 1
ATOM 1834 C C . MET A 1 224 ? 13.553 -1.609 -5.684 1.00 94.06 224 MET A C 1
ATOM 1836 O O . MET A 1 224 ? 12.885 -0.989 -4.861 1.00 94.06 224 MET A O 1
ATOM 1840 N N . VAL A 1 225 ? 13.544 -2.944 -5.770 1.00 94.62 225 VAL A N 1
ATOM 1841 C CA . VAL A 1 225 ? 12.780 -3.810 -4.859 1.00 94.62 225 VAL A CA 1
ATOM 1842 C C . VAL A 1 225 ? 13.305 -3.675 -3.434 1.00 94.62 225 VAL A C 1
ATOM 1844 O O . VAL A 1 225 ? 12.517 -3.438 -2.529 1.00 94.62 225 VAL A O 1
ATOM 1847 N N . GLU A 1 226 ? 14.623 -3.747 -3.233 1.00 96.31 226 GLU A N 1
ATOM 1848 C CA . GLU A 1 226 ? 15.254 -3.555 -1.920 1.00 96.31 226 GLU A CA 1
ATOM 1849 C C . GLU A 1 226 ? 14.873 -2.201 -1.310 1.00 96.31 226 GLU A C 1
ATOM 1851 O O . GLU A 1 226 ? 14.474 -2.136 -0.148 1.00 96.31 226 GLU A O 1
ATOM 1856 N N . ARG A 1 227 ? 14.905 -1.126 -2.109 1.00 96.56 227 ARG A N 1
ATOM 1857 C CA . ARG A 1 227 ? 14.462 0.203 -1.679 1.00 96.56 227 ARG A CA 1
ATOM 1858 C C . ARG A 1 227 ? 12.988 0.209 -1.284 1.00 96.56 227 ARG A C 1
ATOM 1860 O O . ARG A 1 227 ? 12.670 0.770 -0.243 1.00 96.56 227 ARG A O 1
ATOM 1867 N N . GLN A 1 228 ? 12.105 -0.371 -2.098 1.00 96.25 228 GLN A N 1
ATOM 1868 C CA . GLN A 1 228 ? 10.674 -0.379 -1.796 1.00 96.25 228 GLN A CA 1
ATOM 1869 C C . GLN A 1 228 ? 10.397 -1.158 -0.512 1.00 96.25 228 GLN A C 1
ATOM 1871 O O . GLN A 1 228 ? 9.774 -0.621 0.389 1.00 96.25 228 GLN A O 1
ATOM 1876 N N . VAL A 1 229 ? 10.940 -2.371 -0.388 1.00 96.81 229 VAL A N 1
ATOM 1877 C CA . VAL A 1 229 ? 10.801 -3.198 0.820 1.00 96.81 229 VAL A CA 1
ATOM 1878 C C . VAL A 1 229 ? 11.328 -2.464 2.054 1.00 96.81 229 VAL A C 1
ATOM 1880 O O . VAL A 1 229 ? 10.699 -2.508 3.103 1.00 96.81 229 VAL A O 1
ATOM 1883 N N . THR A 1 230 ? 12.448 -1.747 1.931 1.00 95.88 230 THR A N 1
ATOM 1884 C CA . THR A 1 230 ? 12.996 -0.950 3.039 1.00 95.88 230 THR A CA 1
ATOM 1885 C C . THR A 1 230 ? 12.074 0.211 3.422 1.00 95.88 230 THR A C 1
ATOM 1887 O O . THR A 1 230 ? 11.931 0.492 4.606 1.00 95.88 230 THR A O 1
ATOM 1890 N N . LEU A 1 231 ? 11.436 0.882 2.455 1.00 95.88 231 LEU A N 1
ATOM 1891 C CA . LEU A 1 231 ? 10.482 1.961 2.737 1.00 95.88 231 LEU A CA 1
ATOM 1892 C C . LEU A 1 231 ? 9.237 1.438 3.461 1.00 95.88 231 LEU A C 1
ATOM 1894 O O . LEU A 1 231 ? 8.865 2.009 4.481 1.00 95.88 231 LEU A O 1
ATOM 1898 N N . GLU A 1 232 ? 8.657 0.334 2.984 1.00 96.56 232 GLU A N 1
ATOM 1899 C CA . GLU A 1 232 ? 7.512 -0.309 3.649 1.00 96.56 232 GLU A CA 1
ATOM 1900 C C . GLU A 1 232 ? 7.886 -0.760 5.070 1.00 96.56 232 GLU A C 1
ATOM 1902 O O . GLU A 1 232 ? 7.153 -0.510 6.019 1.00 96.56 232 GLU A O 1
ATOM 1907 N N . ALA A 1 233 ? 9.077 -1.344 5.253 1.00 96.75 233 ALA A N 1
ATOM 1908 C CA . ALA A 1 233 ? 9.550 -1.758 6.573 1.00 96.75 233 ALA A CA 1
ATOM 1909 C C . ALA A 1 233 ? 9.711 -0.577 7.547 1.00 96.75 233 ALA A C 1
ATOM 1911 O O . ALA A 1 233 ? 9.465 -0.731 8.741 1.00 96.75 233 ALA A O 1
ATOM 1912 N N . ILE A 1 234 ? 10.120 0.601 7.063 1.00 96.06 234 ILE A N 1
ATOM 1913 C CA . ILE A 1 234 ? 10.184 1.819 7.886 1.00 96.06 234 ILE A CA 1
ATOM 1914 C C . ILE A 1 234 ? 8.775 2.261 8.296 1.00 96.06 234 ILE A C 1
ATOM 1916 O O . ILE A 1 234 ? 8.562 2.576 9.466 1.00 96.06 234 ILE A O 1
ATOM 1920 N N . GLU A 1 235 ? 7.812 2.252 7.371 1.00 96.81 235 GLU A N 1
ATOM 1921 C CA . GLU A 1 235 ? 6.422 2.610 7.677 1.00 96.81 235 GLU A CA 1
ATOM 1922 C C . GLU A 1 235 ? 5.795 1.647 8.698 1.00 96.81 235 GLU A C 1
ATOM 1924 O O . GLU A 1 235 ? 5.137 2.083 9.648 1.00 96.81 235 GLU A O 1
ATOM 1929 N N . ASP A 1 236 ? 6.053 0.348 8.552 1.00 97.00 236 ASP A N 1
ATOM 1930 C CA . ASP A 1 236 ? 5.619 -0.669 9.508 1.00 97.00 236 ASP A CA 1
ATOM 1931 C C . ASP A 1 236 ? 6.227 -0.433 10.896 1.00 97.00 236 ASP A C 1
ATOM 1933 O O . ASP A 1 236 ? 5.515 -0.492 11.900 1.00 97.00 236 ASP A O 1
ATOM 1937 N N . LEU A 1 237 ? 7.524 -0.113 10.978 1.00 96.75 237 LEU A N 1
ATOM 1938 C CA . LEU A 1 237 ? 8.185 0.209 12.247 1.00 96.75 237 LEU A CA 1
ATOM 1939 C C . LEU A 1 237 ? 7.580 1.449 12.918 1.00 96.75 237 LEU A C 1
ATOM 1941 O O . LEU A 1 237 ? 7.355 1.427 14.129 1.00 96.75 237 LEU A O 1
ATOM 1945 N N . ASP A 1 238 ? 7.269 2.497 12.155 1.00 94.12 238 ASP A N 1
ATOM 1946 C CA . ASP A 1 238 ? 6.599 3.695 12.675 1.00 94.12 238 ASP A CA 1
ATOM 1947 C C . ASP A 1 238 ? 5.186 3.381 13.182 1.00 94.12 238 ASP A C 1
ATOM 1949 O O . ASP A 1 238 ? 4.754 3.905 14.216 1.00 94.12 238 ASP A O 1
ATOM 1953 N N . ARG A 1 239 ? 4.458 2.507 12.478 1.00 95.44 239 ARG A N 1
ATOM 1954 C CA . ARG A 1 239 ? 3.135 2.043 12.902 1.00 95.44 239 ARG A CA 1
ATOM 1955 C C . ARG A 1 239 ? 3.229 1.247 14.199 1.00 95.44 239 ARG A C 1
ATOM 1957 O O . ARG A 1 239 ? 2.498 1.555 15.137 1.00 95.44 239 ARG A O 1
ATOM 1964 N N . TYR A 1 240 ? 4.157 0.294 14.292 1.00 96.50 240 TYR A N 1
ATOM 1965 C CA . TYR A 1 240 ? 4.380 -0.470 15.519 1.00 96.50 240 TYR A CA 1
ATOM 1966 C C . TYR A 1 240 ? 4.788 0.427 16.685 1.00 96.50 240 TYR A C 1
ATOM 1968 O O . TYR A 1 240 ? 4.270 0.252 17.785 1.00 96.50 240 TYR A O 1
ATOM 1976 N N . TYR A 1 241 ? 5.657 1.413 16.454 1.00 92.06 241 TYR A N 1
ATOM 1977 C CA . TYR A 1 241 ? 6.058 2.363 17.488 1.00 92.06 241 TYR A CA 1
ATOM 1978 C C . TYR A 1 241 ? 4.852 3.119 18.061 1.00 92.06 241 TYR A C 1
ATOM 1980 O O . TYR A 1 241 ? 4.690 3.175 19.279 1.00 92.06 241 TYR A O 1
ATOM 1988 N N . LYS A 1 242 ? 3.974 3.641 17.193 1.00 91.12 242 LYS A N 1
ATOM 1989 C CA . LYS A 1 242 ? 2.749 4.343 17.611 1.00 91.12 242 LYS A CA 1
ATOM 1990 C C . LYS A 1 242 ? 1.786 3.421 18.348 1.00 91.12 242 LYS A C 1
ATOM 1992 O O . LYS A 1 242 ? 1.369 3.745 19.449 1.00 91.12 242 LYS A O 1
ATOM 1997 N N . THR A 1 243 ? 1.490 2.247 17.789 1.00 95.12 243 THR A N 1
ATOM 1998 C CA . THR A 1 243 ? 0.565 1.291 18.414 1.00 95.12 243 THR A CA 1
ATOM 1999 C C . THR A 1 243 ? 1.045 0.853 19.795 1.00 95.12 243 THR A C 1
ATOM 2001 O O . THR A 1 243 ? 0.236 0.732 20.712 1.00 95.12 243 THR A O 1
ATOM 2004 N N . VAL A 1 244 ? 2.350 0.629 19.968 1.00 93.19 244 VAL A N 1
ATOM 2005 C CA . VAL A 1 244 ? 2.920 0.281 21.275 1.00 93.19 244 VAL A CA 1
ATOM 2006 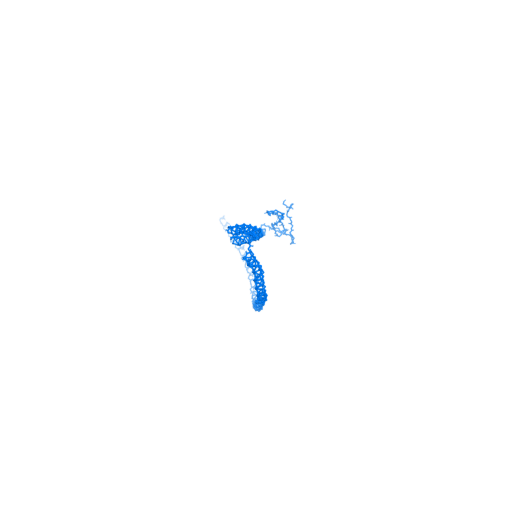C C . VAL A 1 244 ? 2.808 1.452 22.251 1.00 93.19 244 VAL A C 1
ATOM 2008 O O . VAL A 1 244 ? 2.398 1.238 23.388 1.00 93.19 244 VAL A O 1
ATOM 2011 N N . ASP A 1 245 ? 3.132 2.674 21.826 1.00 88.69 245 ASP A N 1
ATOM 2012 C CA . ASP A 1 245 ? 3.012 3.868 22.672 1.00 88.69 245 ASP A CA 1
ATOM 2013 C C . ASP A 1 245 ? 1.557 4.115 23.108 1.00 88.69 245 ASP A C 1
ATOM 2015 O O . ASP A 1 245 ? 1.297 4.336 24.291 1.00 88.69 245 ASP A O 1
ATOM 2019 N N . ASP A 1 246 ? 0.602 3.977 22.188 1.00 90.56 246 ASP A N 1
ATOM 2020 C CA . ASP A 1 246 ? -0.831 4.097 22.471 1.00 90.56 246 ASP A CA 1
ATOM 2021 C C . ASP A 1 246 ? -1.303 3.005 23.443 1.00 90.56 246 ASP A C 1
ATOM 2023 O O . ASP A 1 246 ? -1.962 3.304 24.439 1.00 90.56 246 ASP A O 1
ATOM 2027 N N . SER A 1 247 ? -0.880 1.753 23.229 1.00 94.56 247 SER A N 1
ATOM 2028 C CA . SER A 1 247 ? -1.214 0.626 24.116 1.00 94.56 247 SER A CA 1
ATOM 2029 C C . SER A 1 247 ? -0.677 0.831 25.536 1.00 94.56 247 SER A C 1
ATOM 2031 O O . SER A 1 247 ? -1.319 0.441 26.511 1.00 94.56 247 SER A O 1
ATOM 2033 N N . ILE A 1 248 ? 0.503 1.446 25.678 1.00 90.50 248 ILE A N 1
ATOM 2034 C CA . ILE A 1 248 ? 1.086 1.766 26.988 1.00 90.50 248 ILE A CA 1
ATOM 2035 C C . ILE A 1 248 ? 0.262 2.849 27.697 1.00 90.50 248 ILE A C 1
ATOM 2037 O O . ILE A 1 248 ? 0.019 2.727 28.901 1.00 90.50 248 ILE A O 1
ATOM 2041 N N . ILE A 1 249 ? -0.185 3.887 26.979 1.00 88.88 249 ILE A N 1
ATOM 2042 C CA . ILE A 1 249 ? -1.055 4.931 27.545 1.00 88.88 249 ILE A CA 1
ATOM 2043 C C . ILE A 1 249 ? -2.390 4.332 27.987 1.00 88.88 249 ILE A C 1
ATOM 2045 O O . ILE A 1 249 ? -2.822 4.583 29.109 1.00 88.88 249 ILE A O 1
ATOM 2049 N N . GLU A 1 250 ? -3.028 3.541 27.124 1.00 92.75 250 GLU A N 1
ATOM 2050 C CA . GLU A 1 250 ? -4.327 2.927 27.401 1.00 92.75 250 GLU A CA 1
ATOM 2051 C C . GLU A 1 250 ? -4.237 1.987 28.607 1.00 92.75 250 GLU A C 1
ATOM 2053 O O . GLU A 1 250 ? -5.054 2.058 29.524 1.00 92.75 250 GLU A O 1
ATOM 2058 N N . PHE A 1 251 ? -3.182 1.170 28.678 1.00 95.12 251 PHE A N 1
ATOM 2059 C CA . PHE A 1 251 ? -2.931 0.317 29.834 1.00 95.12 251 PHE A CA 1
ATOM 2060 C C . PHE A 1 251 ? -2.768 1.128 31.125 1.00 95.12 251 PHE A C 1
ATOM 2062 O O . PHE A 1 251 ? -3.309 0.751 32.168 1.00 95.12 251 PHE A O 1
ATOM 2069 N N . HIS A 1 252 ? -2.031 2.242 31.075 1.00 92.94 252 HIS A N 1
ATOM 2070 C CA . HIS A 1 252 ? -1.849 3.122 32.227 1.00 92.94 252 HIS A CA 1
ATOM 2071 C C . HIS A 1 252 ? -3.173 3.747 32.687 1.00 92.94 252 HIS A C 1
ATOM 2073 O O . HIS A 1 252 ? -3.497 3.658 33.873 1.00 92.94 252 HIS A O 1
ATOM 2079 N N . GLN A 1 253 ? -3.970 4.286 31.760 1.00 91.56 253 GLN A N 1
ATOM 2080 C CA . GLN A 1 253 ? -5.297 4.845 32.042 1.00 91.56 253 GLN A CA 1
ATOM 2081 C C . GLN A 1 253 ? -6.223 3.794 32.657 1.00 91.56 253 GLN A C 1
ATOM 2083 O O . GLN A 1 253 ? -6.779 4.014 33.733 1.00 91.56 253 GLN A O 1
ATOM 2088 N N . HIS A 1 254 ? -6.290 2.610 32.048 1.00 96.06 254 HIS A N 1
ATOM 2089 C CA . HIS A 1 254 ? -7.096 1.503 32.546 1.00 96.06 254 HIS A CA 1
ATOM 2090 C C . HIS A 1 254 ? -6.681 1.078 33.964 1.00 96.06 254 HIS A C 1
ATOM 2092 O O . HIS A 1 254 ? -7.520 0.772 34.813 1.00 96.06 254 HIS A O 1
ATOM 2098 N N . LYS A 1 255 ? -5.376 1.089 34.270 1.00 96.38 255 LYS A N 1
ATOM 2099 C CA . LYS A 1 255 ? -4.885 0.807 35.625 1.00 96.38 255 LYS A CA 1
ATOM 2100 C C . LYS A 1 255 ? -5.241 1.906 36.620 1.00 96.38 255 LYS A C 1
ATOM 2102 O O . LYS A 1 255 ? -5.601 1.575 37.748 1.00 96.38 255 LYS A O 1
ATOM 2107 N N . MET A 1 256 ? -5.178 3.176 36.225 1.00 94.75 256 MET A N 1
ATOM 2108 C CA . MET A 1 256 ? -5.605 4.287 37.083 1.00 94.75 256 MET A CA 1
ATOM 2109 C C . MET A 1 256 ? -7.103 4.224 37.393 1.00 94.75 256 MET A C 1
ATOM 2111 O O . MET A 1 256 ? -7.494 4.430 38.539 1.00 94.75 256 MET A O 1
ATOM 2115 N N . GLU A 1 257 ? -7.936 3.867 36.416 1.00 95.19 257 GLU A N 1
ATOM 2116 C CA . GLU A 1 257 ? -9.372 3.649 36.623 1.00 95.19 257 GLU A CA 1
ATOM 2117 C C . GLU A 1 257 ? -9.643 2.509 37.610 1.00 95.19 257 GLU A C 1
ATOM 2119 O O . GLU A 1 257 ? -10.413 2.686 38.555 1.00 95.19 257 GLU A O 1
ATOM 2124 N N . GLN A 1 258 ? -8.962 1.367 37.454 1.00 96.88 258 GLN A N 1
ATOM 2125 C CA . GLN A 1 258 ? -9.068 0.243 38.393 1.00 96.88 258 GLN A CA 1
ATOM 2126 C C . GLN A 1 258 ? -8.670 0.647 39.818 1.00 96.88 258 GLN A C 1
ATOM 2128 O O . GLN A 1 258 ? -9.380 0.328 40.771 1.00 96.88 258 GLN A O 1
ATOM 2133 N N . ILE A 1 259 ? -7.556 1.370 39.972 1.00 96.06 259 ILE A N 1
ATOM 2134 C CA . ILE A 1 259 ? -7.090 1.853 41.279 1.00 96.06 259 ILE A CA 1
ATOM 2135 C C . ILE A 1 259 ? -8.116 2.807 41.897 1.00 96.06 259 ILE A C 1
ATOM 2137 O O . ILE A 1 259 ? -8.472 2.642 43.062 1.00 96.06 259 ILE A O 1
ATOM 2141 N N . ASN A 1 260 ? -8.633 3.765 41.126 1.00 95.50 260 ASN A N 1
ATOM 2142 C CA . ASN A 1 260 ? -9.626 4.728 41.603 1.00 95.50 260 ASN A CA 1
ATOM 2143 C C . ASN A 1 260 ? -10.962 4.069 41.964 1.00 95.50 260 ASN A C 1
ATOM 2145 O O . ASN A 1 260 ? -11.604 4.484 42.926 1.00 95.50 260 ASN A O 1
ATOM 2149 N N . SER A 1 261 ? -11.357 3.011 41.253 1.00 95.62 261 SER A N 1
ATOM 2150 C CA . SER A 1 261 ? -12.539 2.221 41.603 1.00 95.62 261 SER A CA 1
ATOM 2151 C C . SER A 1 261 ? -12.372 1.531 42.960 1.00 95.62 261 SER A C 1
ATOM 2153 O O . SER A 1 261 ? -13.274 1.611 43.792 1.00 95.62 261 SER A O 1
ATOM 2155 N N . ILE A 1 262 ? -11.212 0.915 43.214 1.00 95.38 262 ILE A N 1
ATOM 2156 C CA . ILE A 1 262 ? -10.910 0.274 44.504 1.00 95.38 262 ILE A CA 1
ATOM 2157 C C . ILE A 1 262 ? -10.822 1.322 45.623 1.00 95.38 262 ILE A C 1
ATOM 2159 O O . ILE A 1 262 ? -11.354 1.107 46.710 1.00 95.38 262 ILE A O 1
ATOM 2163 N N . LEU A 1 263 ? -10.181 2.469 45.373 1.00 93.81 263 LEU A N 1
ATOM 2164 C CA . LEU A 1 263 ? -10.092 3.564 46.347 1.00 93.81 263 LEU A CA 1
ATOM 2165 C C . LEU A 1 263 ? -11.471 4.093 46.736 1.00 93.81 263 LEU A C 1
ATOM 2167 O O . LEU A 1 263 ? -11.725 4.294 47.920 1.00 93.81 263 LEU A O 1
ATOM 2171 N N . SER A 1 264 ? -12.368 4.269 45.764 1.00 92.56 264 SER A N 1
ATOM 2172 C CA . SER A 1 264 ? -13.742 4.700 46.024 1.00 92.56 264 SER A CA 1
ATOM 2173 C C . SER A 1 264 ? -14.499 3.699 46.899 1.00 92.56 264 SER A C 1
ATOM 2175 O O . SER A 1 264 ? -15.216 4.108 47.811 1.00 92.56 264 SER A O 1
ATOM 2177 N N . GLU A 1 265 ? -14.335 2.396 46.650 1.00 93.62 265 GLU A N 1
ATOM 2178 C CA . GLU A 1 265 ? -14.967 1.342 47.452 1.00 93.62 265 GLU A CA 1
ATOM 2179 C C . GLU A 1 265 ? -14.422 1.320 48.888 1.00 93.62 265 GLU A C 1
ATOM 2181 O O . GLU A 1 265 ? -15.182 1.263 49.857 1.00 93.62 265 GLU A O 1
ATOM 2186 N N . LEU A 1 266 ? -13.097 1.409 49.040 1.00 94.81 266 LEU A N 1
ATOM 2187 C CA . LEU A 1 266 ? -12.448 1.441 50.349 1.00 94.81 266 LEU A CA 1
ATOM 2188 C C . LEU A 1 266 ? -12.820 2.700 51.138 1.00 94.81 266 LEU A C 1
ATOM 2190 O O . LEU A 1 266 ? -13.067 2.605 52.341 1.00 94.81 266 LEU A O 1
ATOM 2194 N N . TRP A 1 267 ? -12.896 3.858 50.478 1.00 93.56 267 TRP A N 1
ATOM 2195 C CA . TRP A 1 267 ? -13.264 5.123 51.112 1.00 93.56 267 TRP A CA 1
ATOM 2196 C C . TRP A 1 267 ? -14.657 5.050 51.733 1.00 93.56 267 TRP A C 1
ATOM 2198 O O . TRP A 1 267 ? -14.800 5.299 52.928 1.00 93.56 267 TRP A O 1
ATOM 2208 N N . ALA A 1 268 ? -15.650 4.590 50.964 1.00 89.69 268 ALA A N 1
ATOM 2209 C CA . ALA A 1 268 ? -17.026 4.427 51.432 1.00 89.69 268 ALA A CA 1
ATOM 2210 C C . ALA A 1 268 ? -17.151 3.478 52.640 1.00 89.69 268 ALA A C 1
ATOM 2212 O O . ALA A 1 268 ? -18.098 3.570 53.419 1.00 89.69 268 ALA A O 1
ATOM 2213 N N . ARG A 1 269 ? -16.200 2.550 52.807 1.00 92.81 269 ARG A N 1
ATOM 2214 C CA . ARG A 1 269 ? -16.185 1.600 53.924 1.00 92.81 269 ARG A CA 1
ATOM 2215 C C . ARG A 1 269 ? -15.518 2.150 55.185 1.00 92.81 269 ARG A C 1
ATOM 2217 O O . ARG A 1 269 ? -15.904 1.758 56.285 1.00 92.81 269 ARG A O 1
ATOM 2224 N N . VAL A 1 270 ? -14.479 2.969 55.037 1.00 93.88 270 VAL A N 1
ATOM 2225 C CA . VAL A 1 270 ? -13.611 3.398 56.150 1.00 93.88 270 VAL A CA 1
ATOM 2226 C C . VAL A 1 270 ? -13.975 4.792 56.657 1.00 93.88 270 VAL A C 1
ATOM 2228 O O . VAL A 1 270 ? -13.818 5.067 57.847 1.00 93.88 270 VAL A O 1
ATOM 2231 N N . TYR A 1 271 ? -14.478 5.663 55.786 1.00 92.38 271 TYR A N 1
ATOM 2232 C CA . TYR A 1 271 ? -14.802 7.038 56.125 1.00 92.38 271 TYR A CA 1
ATOM 2233 C C . TYR A 1 271 ? -16.292 7.195 56.446 1.00 92.38 271 TYR A C 1
ATOM 2235 O O . TYR A 1 271 ? -17.149 6.843 55.643 1.00 92.38 271 TYR A O 1
ATOM 2243 N N . GLN A 1 272 ? -16.600 7.714 57.639 1.00 88.50 272 GLN A N 1
ATOM 2244 C CA . GLN A 1 272 ? -17.976 7.946 58.111 1.00 88.50 272 GLN A CA 1
ATOM 2245 C C . GLN A 1 272 ? -18.383 9.432 58.098 1.00 88.50 272 GLN A C 1
ATOM 2247 O O . GLN A 1 272 ? -19.461 9.772 58.582 1.00 88.50 272 GLN A O 1
ATOM 2252 N N . GLY A 1 273 ? -17.516 10.322 57.601 1.00 85.88 273 GLY A N 1
ATOM 2253 C CA . GLY A 1 273 ? -17.810 11.750 57.458 1.00 85.88 273 GLY A CA 1
ATOM 2254 C C . GLY A 1 273 ? -18.679 12.036 56.230 1.00 85.88 273 GLY A C 1
ATOM 2255 O O . GLY A 1 273 ? -18.620 11.309 55.243 1.00 85.88 273 GLY A O 1
ATOM 2256 N N . ASN A 1 274 ? -19.482 13.101 56.294 1.00 84.06 274 ASN A N 1
ATOM 2257 C CA . ASN A 1 274 ? -20.346 13.552 55.188 1.00 84.06 274 ASN A CA 1
ATOM 2258 C C . ASN A 1 274 ? -19.700 14.656 54.332 1.00 84.06 274 ASN A C 1
ATOM 2260 O O . ASN A 1 274 ? -20.332 15.191 53.430 1.00 84.06 274 ASN A O 1
ATOM 2264 N N . ASP A 1 275 ? -18.475 15.048 54.658 1.00 88.06 275 ASP A N 1
ATOM 2265 C CA . ASP A 1 275 ? -17.754 16.179 54.081 1.00 88.06 275 ASP A CA 1
ATOM 2266 C C . ASP A 1 275 ? -16.948 15.824 52.822 1.00 88.06 275 ASP A C 1
ATOM 2268 O O . ASP A 1 275 ? -16.598 16.724 52.063 1.00 88.06 275 ASP A O 1
ATOM 2272 N N . ILE A 1 276 ? -16.681 14.537 52.564 1.00 89.81 276 ILE A N 1
ATOM 2273 C CA . ILE A 1 276 ? -15.937 14.066 51.385 1.00 89.81 276 ILE A CA 1
ATOM 2274 C C . ILE A 1 276 ? -16.615 12.824 50.800 1.00 89.81 276 ILE A C 1
ATOM 2276 O O . ILE A 1 276 ? -16.680 11.787 51.463 1.00 89.81 276 ILE A O 1
ATOM 2280 N N . GLU A 1 277 ? -17.051 12.892 49.537 1.00 89.75 277 GLU A N 1
ATOM 2281 C CA . GLU A 1 277 ? -17.721 11.766 48.871 1.00 89.75 277 GLU A CA 1
ATOM 2282 C C . GLU A 1 277 ? -16.740 10.640 48.535 1.00 89.75 277 GLU A C 1
ATOM 2284 O O . GLU A 1 277 ? -16.953 9.487 48.906 1.00 89.75 277 GLU A O 1
ATOM 2289 N N . THR A 1 278 ? -15.664 10.954 47.807 1.00 92.00 278 THR A N 1
ATOM 2290 C CA . THR A 1 278 ? -14.659 9.970 47.372 1.00 92.00 278 THR A CA 1
ATOM 2291 C C . THR A 1 278 ? -13.287 10.612 47.215 1.00 92.00 278 THR A C 1
ATOM 2293 O O . THR A 1 278 ? -13.172 11.830 47.059 1.00 92.00 278 THR A O 1
ATOM 2296 N N . ILE A 1 279 ? -12.245 9.781 47.204 1.00 92.62 279 ILE A N 1
ATOM 2297 C CA . ILE A 1 279 ? -10.879 10.188 46.868 1.00 92.62 279 ILE A CA 1
ATOM 2298 C C . ILE A 1 279 ? -10.417 9.480 45.598 1.00 92.62 279 ILE A C 1
ATOM 2300 O O . ILE A 1 279 ? -10.758 8.317 45.368 1.00 92.62 279 ILE A O 1
ATOM 2304 N N . LYS A 1 280 ? -9.640 10.173 44.766 1.00 93.25 280 LYS A N 1
ATOM 2305 C CA . LYS A 1 280 ? -9.118 9.649 43.500 1.00 93.25 280 LYS A CA 1
ATOM 2306 C C . LYS A 1 280 ? -7.689 10.124 43.281 1.00 93.25 280 LYS A C 1
ATOM 2308 O O . LYS A 1 280 ? -7.308 11.217 43.686 1.00 93.25 280 LYS A O 1
ATOM 2313 N N . ILE A 1 281 ? -6.900 9.310 42.598 1.00 93.69 281 ILE A N 1
ATOM 2314 C CA . ILE A 1 281 ? -5.581 9.674 42.096 1.00 93.69 281 ILE A CA 1
ATOM 2315 C C . ILE A 1 281 ? -5.751 10.169 40.662 1.00 93.69 281 ILE A C 1
ATOM 2317 O O . ILE A 1 281 ? -6.270 9.458 39.798 1.00 93.69 281 ILE A O 1
ATOM 2321 N N . LYS A 1 282 ? -5.296 11.391 40.403 1.00 91.56 282 LYS A N 1
ATOM 2322 C CA . LYS A 1 282 ? -5.270 12.002 39.079 1.00 91.56 282 LYS A CA 1
ATOM 2323 C C . LYS A 1 282 ? -3.853 11.925 38.530 1.00 91.56 282 LYS A C 1
ATOM 2325 O O . LYS A 1 282 ? -2.914 12.365 39.184 1.00 91.56 282 LYS A O 1
ATOM 2330 N N . SER A 1 283 ? -3.700 11.370 37.331 1.00 90.75 283 SER A N 1
ATOM 2331 C CA . SER A 1 283 ? -2.421 11.336 36.618 1.00 90.75 283 SER A CA 1
ATOM 2332 C C . SER A 1 283 ? -2.415 12.365 35.491 1.00 90.75 283 SER A C 1
ATOM 2334 O O . SER A 1 283 ? -3.267 12.304 34.603 1.00 90.75 283 SER A O 1
ATOM 2336 N N . GLN A 1 284 ? -1.450 13.281 35.493 1.00 87.00 284 GLN A N 1
ATOM 2337 C CA . GLN A 1 284 ? -1.250 14.278 34.444 1.00 87.00 284 GLN A CA 1
ATOM 2338 C C . GLN A 1 284 ? 0.082 14.040 33.734 1.00 87.00 284 GLN A C 1
ATOM 2340 O O . GLN A 1 284 ? 1.106 13.794 34.362 1.00 87.00 284 GLN A O 1
ATOM 2345 N N . THR A 1 285 ? 0.092 14.112 32.406 1.00 84.06 285 THR A N 1
ATOM 2346 C CA . THR A 1 285 ? 1.325 13.942 31.629 1.00 84.06 285 THR A CA 1
ATOM 2347 C C . THR A 1 285 ? 2.161 15.222 31.683 1.00 84.06 285 THR A C 1
ATOM 2349 O O . THR A 1 285 ? 1.687 16.294 31.308 1.00 84.06 285 THR A O 1
ATOM 2352 N N . VAL A 1 286 ? 3.410 15.111 32.136 1.00 77.50 286 VAL A N 1
ATOM 2353 C CA . VAL A 1 286 ? 4.373 16.216 32.258 1.00 77.50 286 VAL A CA 1
ATOM 2354 C C . VAL A 1 286 ? 5.408 16.085 31.148 1.00 77.50 286 VAL A C 1
ATOM 2356 O O . VAL A 1 286 ? 6.236 15.178 31.156 1.00 77.50 286 VAL A O 1
ATOM 2359 N N . GLY A 1 287 ? 5.353 17.002 30.183 1.00 65.19 287 GLY A N 1
ATOM 2360 C CA . GLY A 1 287 ? 6.291 17.055 29.062 1.00 65.19 287 GLY A CA 1
ATOM 2361 C C . GLY A 1 287 ? 5.927 16.109 27.914 1.00 65.19 287 GLY A C 1
ATOM 2362 O O . GLY A 1 287 ? 5.856 14.895 28.070 1.00 65.19 287 GLY A O 1
ATOM 2363 N N . SER A 1 288 ? 5.728 16.685 26.726 1.00 57.88 288 SER A N 1
ATOM 2364 C CA . SER A 1 288 ? 5.405 15.958 25.486 1.00 57.88 288 SER A CA 1
ATOM 2365 C C . SER A 1 288 ? 6.580 15.911 24.493 1.00 57.88 288 SER A C 1
ATOM 2367 O O . SER A 1 288 ? 6.392 15.525 23.342 1.00 57.88 288 SER A O 1
ATOM 2369 N N . ALA A 1 289 ? 7.776 16.354 24.904 1.00 58.09 289 ALA A N 1
ATOM 2370 C CA . ALA A 1 289 ? 8.903 16.598 23.998 1.00 58.09 289 ALA A CA 1
ATOM 2371 C C . ALA A 1 289 ? 9.989 15.505 24.012 1.00 58.09 289 ALA A C 1
ATOM 2373 O O . ALA A 1 289 ? 10.761 15.409 23.061 1.00 58.09 289 ALA A O 1
ATOM 2374 N N . GLU A 1 290 ? 10.058 14.667 25.050 1.00 57.09 290 GLU A N 1
ATOM 2375 C CA . GLU A 1 290 ? 11.054 13.595 25.145 1.00 57.09 290 GLU A CA 1
ATOM 2376 C C . GLU A 1 290 ? 10.438 12.222 24.864 1.00 57.09 290 GLU A C 1
ATOM 2378 O O . GLU A 1 290 ? 9.271 11.973 25.156 1.00 57.09 290 GLU A O 1
ATOM 2383 N N . LYS A 1 291 ? 11.261 11.289 24.361 1.00 62.81 291 LYS A N 1
ATOM 2384 C CA . LYS A 1 291 ? 10.923 9.872 24.099 1.00 62.81 291 LYS A CA 1
ATOM 2385 C C . LYS A 1 291 ? 10.412 9.097 25.331 1.00 62.81 291 LYS A C 1
ATOM 2387 O O . LYS A 1 291 ? 10.178 7.896 25.243 1.00 62.81 291 LYS A O 1
ATOM 2392 N N . LYS A 1 292 ? 10.280 9.750 26.486 1.00 69.25 292 LYS A N 1
ATOM 2393 C CA . LYS A 1 292 ? 9.845 9.170 27.749 1.00 69.25 292 LYS A CA 1
ATOM 2394 C C . LYS A 1 292 ? 8.755 10.057 28.347 1.00 69.25 292 LYS A C 1
ATOM 2396 O O . LYS A 1 292 ? 9.026 11.180 28.764 1.00 69.25 292 LYS A O 1
ATOM 2401 N N . LYS A 1 293 ? 7.521 9.548 28.381 1.00 76.56 293 LYS A N 1
ATOM 2402 C CA . LYS A 1 293 ? 6.393 10.240 29.016 1.00 76.56 293 LYS A CA 1
ATOM 2403 C C . LYS A 1 293 ? 6.590 10.214 30.527 1.00 76.56 293 LYS A C 1
ATOM 2405 O O . LYS A 1 293 ? 6.762 9.143 31.108 1.00 76.56 293 LYS A O 1
ATOM 2410 N N . SER A 1 294 ? 6.589 11.388 31.147 1.00 84.75 294 SER A N 1
ATOM 2411 C CA . SER A 1 294 ? 6.587 11.518 32.604 1.00 84.75 294 SER A CA 1
ATOM 2412 C C . SER A 1 294 ? 5.161 11.788 33.076 1.00 84.75 294 SER A C 1
ATOM 2414 O O . SER A 1 294 ? 4.404 12.482 32.395 1.00 84.75 294 SER A O 1
ATOM 2416 N N . TYR A 1 295 ? 4.785 11.231 34.225 1.00 88.56 295 TYR A N 1
ATOM 2417 C CA . TYR A 1 295 ? 3.457 11.397 34.818 1.00 88.56 295 TYR A CA 1
ATOM 2418 C C . TYR A 1 295 ? 3.597 12.030 36.202 1.00 88.56 295 TYR A C 1
ATOM 2420 O O . TYR A 1 295 ? 4.363 11.531 37.026 1.00 88.56 295 TYR A O 1
ATOM 2428 N N . ASP A 1 296 ? 2.864 13.115 36.433 1.00 89.56 296 ASP A N 1
ATOM 2429 C CA . ASP A 1 296 ? 2.649 13.717 37.746 1.00 89.56 296 ASP A CA 1
ATOM 2430 C C . ASP A 1 296 ? 1.355 13.155 38.332 1.00 89.56 296 ASP A C 1
ATOM 2432 O O . ASP A 1 296 ? 0.361 13.001 37.617 1.00 89.56 296 ASP A O 1
ATOM 2436 N N . TYR A 1 297 ? 1.375 12.821 39.617 1.00 92.00 297 TYR A N 1
ATOM 2437 C CA . TYR A 1 297 ? 0.235 12.227 40.305 1.00 92.00 297 TYR A CA 1
ATOM 2438 C C . TYR A 1 297 ? -0.176 13.118 41.468 1.00 92.00 297 TYR A C 1
ATOM 2440 O O . TYR A 1 297 ? 0.641 13.424 42.336 1.00 92.00 297 TYR A O 1
ATOM 2448 N N . SER A 1 298 ? -1.455 13.480 41.516 1.00 91.31 298 SER A N 1
ATOM 2449 C CA . SER A 1 298 ? -2.050 14.194 42.644 1.00 91.31 298 SER A CA 1
ATOM 2450 C C . SER A 1 298 ? -3.252 13.439 43.192 1.00 91.31 298 SER A C 1
ATOM 2452 O O . SER A 1 298 ? -3.952 12.726 42.470 1.00 91.31 298 SER A O 1
ATOM 2454 N N . VAL A 1 299 ? -3.475 13.567 44.496 1.00 92.62 299 VAL A N 1
ATOM 2455 C CA . VAL A 1 299 ? -4.667 13.025 45.148 1.00 92.62 299 VAL A CA 1
ATOM 2456 C C . VAL A 1 299 ? -5.709 14.130 45.181 1.00 92.62 299 VAL A C 1
ATOM 2458 O O . VAL A 1 299 ? -5.438 15.230 45.655 1.00 92.62 299 VAL A O 1
ATOM 2461 N N . VAL A 1 300 ? -6.895 13.836 44.668 1.00 92.81 300 VAL A N 1
ATOM 2462 C CA . VAL A 1 300 ? -8.031 14.752 44.650 1.00 92.81 300 VAL A CA 1
ATOM 2463 C C . VAL A 1 300 ? -9.189 14.148 45.428 1.00 92.81 300 VAL A C 1
ATOM 2465 O O . VAL A 1 300 ? -9.365 12.930 45.481 1.00 92.81 300 VAL A O 1
ATOM 2468 N N . MET A 1 301 ? -9.982 15.019 46.027 1.00 92.06 301 MET A N 1
ATOM 2469 C CA . MET A 1 301 ? -11.205 14.680 46.736 1.00 92.06 301 MET A CA 1
ATOM 2470 C C . MET A 1 301 ? -12.396 15.206 45.956 1.00 92.06 301 MET A C 1
ATOM 2472 O O . MET A 1 301 ? -12.339 16.323 45.450 1.00 92.06 301 MET A O 1
ATOM 2476 N N . THR A 1 302 ? -13.469 14.433 45.865 1.00 91.00 302 THR A N 1
ATOM 2477 C CA . THR A 1 302 ? -14.722 14.905 45.273 1.00 91.00 302 THR A CA 1
ATOM 2478 C C . THR A 1 302 ? -15.642 15.385 46.400 1.00 91.00 302 THR A C 1
ATOM 2480 O O . THR A 1 302 ? -15.957 14.615 47.310 1.00 91.00 302 THR A O 1
ATOM 2483 N N . VAL A 1 303 ? -16.044 16.657 46.349 1.00 90.06 303 VAL A N 1
ATOM 2484 C CA . VAL A 1 303 ? -17.010 17.294 47.264 1.00 90.06 303 VAL A CA 1
ATOM 2485 C C . VAL A 1 303 ? -18.034 18.032 46.410 1.00 90.06 303 VAL A C 1
ATOM 2487 O O . VAL A 1 303 ? -17.641 18.824 45.555 1.00 90.06 303 VAL A O 1
ATOM 2490 N N . ASP A 1 304 ? -19.328 17.765 46.598 1.00 86.31 304 ASP A N 1
ATOM 2491 C CA . ASP A 1 304 ? -20.420 18.379 45.822 1.00 86.31 304 ASP A CA 1
ATOM 2492 C C . ASP A 1 304 ? -20.181 18.323 44.297 1.00 86.31 304 ASP A C 1
ATOM 2494 O O . ASP A 1 304 ? -20.294 19.322 43.583 1.00 86.31 304 ASP A O 1
ATOM 2498 N N . GLN A 1 305 ? -19.779 17.149 43.793 1.00 83.81 305 GLN A N 1
ATOM 2499 C CA . GLN A 1 305 ? -19.387 16.913 42.391 1.00 83.81 305 GLN A CA 1
ATOM 2500 C C . GLN A 1 305 ? -18.212 17.757 41.865 1.00 83.81 305 GLN A C 1
ATOM 2502 O O . GLN A 1 305 ? -17.968 17.803 40.657 1.00 83.81 305 GLN A O 1
ATOM 2507 N N . THR A 1 306 ? -17.454 18.399 42.750 1.00 87.75 306 THR A N 1
ATOM 2508 C CA . THR A 1 306 ? -16.259 19.163 42.397 1.00 87.75 306 THR A CA 1
ATOM 2509 C C . THR A 1 306 ? -15.014 18.440 42.892 1.00 87.75 306 THR A C 1
ATOM 2511 O O . THR A 1 306 ? -14.896 18.121 44.073 1.00 87.75 306 THR A O 1
ATOM 2514 N N . ASP A 1 307 ? -14.063 18.202 41.988 1.00 89.50 307 ASP A N 1
ATOM 2515 C CA . ASP A 1 307 ? -12.764 17.629 42.338 1.00 89.50 307 ASP A CA 1
ATOM 2516 C C . ASP A 1 307 ? -11.827 18.728 42.866 1.00 89.50 307 ASP A C 1
ATOM 2518 O O . ASP A 1 307 ? -11.488 19.675 42.151 1.00 89.50 307 ASP A O 1
ATOM 2522 N N . ILE A 1 308 ? -11.387 18.587 44.115 1.00 89.81 308 ILE A N 1
ATOM 2523 C CA . ILE A 1 308 ? -10.506 19.518 44.825 1.00 89.81 308 ILE A CA 1
ATOM 2524 C C . ILE A 1 308 ? -9.190 18.803 45.137 1.00 89.81 308 ILE A C 1
ATOM 2526 O O . ILE A 1 308 ? -9.186 17.695 45.670 1.00 89.81 308 ILE A O 1
ATOM 2530 N N . ASP A 1 309 ? -8.060 19.431 44.812 1.00 88.75 309 ASP A N 1
ATOM 2531 C CA . ASP A 1 309 ? -6.736 18.898 45.148 1.00 88.75 309 ASP A CA 1
ATOM 2532 C C . ASP A 1 309 ? -6.562 18.809 46.674 1.00 88.75 309 ASP A C 1
ATOM 2534 O O . ASP A 1 309 ? -6.896 19.742 47.410 1.00 88.75 309 ASP A O 1
ATOM 2538 N N . MET A 1 310 ? -6.059 17.670 47.153 1.00 85.12 310 MET A N 1
ATOM 2539 C CA . MET A 1 310 ? -5.756 17.452 48.567 1.00 85.12 310 MET A CA 1
ATOM 2540 C C . MET A 1 310 ? -4.383 18.004 48.978 1.00 85.12 310 MET A C 1
ATOM 2542 O O . MET A 1 310 ? -4.036 17.933 50.159 1.00 85.12 310 MET A O 1
ATOM 2546 N N . ARG A 1 311 ? -3.590 18.557 48.046 1.00 71.69 311 ARG A N 1
ATOM 2547 C CA . ARG A 1 311 ? -2.324 19.232 48.376 1.00 71.69 311 ARG A CA 1
ATOM 2548 C C . ARG A 1 311 ? -2.539 20.269 49.489 1.00 71.69 311 ARG A C 1
ATOM 2550 O O . ARG A 1 311 ? -3.472 21.065 49.437 1.00 71.69 311 ARG A O 1
ATOM 2557 N N . ASP A 1 312 ? -1.669 20.218 50.498 1.00 60.16 312 ASP A N 1
ATOM 2558 C CA . ASP A 1 312 ? -1.662 21.060 51.708 1.00 60.16 312 ASP A CA 1
ATOM 2559 C C . ASP A 1 312 ? -2.806 20.835 52.721 1.00 60.16 312 ASP A C 1
ATOM 2561 O O . ASP A 1 312 ? -3.002 21.660 53.614 1.00 60.16 312 ASP A O 1
ATOM 2565 N N . ARG A 1 313 ? -3.558 19.726 52.623 1.00 62.41 313 ARG A N 1
ATOM 2566 C CA . ARG A 1 313 ? -4.684 19.405 53.532 1.00 62.41 313 ARG A CA 1
ATOM 2567 C C . ARG A 1 313 ? -4.512 18.125 54.362 1.00 62.41 313 ARG A C 1
ATOM 2569 O O . ARG A 1 313 ? -5.455 17.729 55.045 1.00 62.41 313 ARG A O 1
ATOM 2576 N N . CYS A 1 314 ? -3.334 17.503 54.301 1.00 47.66 314 CYS A N 1
ATOM 2577 C CA . CYS A 1 314 ? -2.943 16.372 55.148 1.00 47.66 314 CYS A CA 1
ATOM 2578 C C . CYS A 1 314 ? -2.273 16.842 56.443 1.00 47.66 314 CYS A C 1
ATOM 2580 O O . CYS A 1 314 ? -1.508 17.831 56.384 1.00 47.66 314 CYS A O 1
#

Secondary structure (DSSP, 8-state):
-HHHHHHHHHHHHHHHHHHHHHHHHHHHHHHHHHHHHHHHHHHHHHHHHHHHHHHHHHHHHHHHHHHHHHHHHHHHHHHHHHHHHHHHHHHHHHHHHHHHHHHHHHHHHHHHHHHHHHHHHHHHHHHHHHHHHHHHHHHHHHHHHHHHHHHHHHHHHHHHS-SSTHHHHHHHHHHHHHHHHHHHHHHHHHHHHHHHHHHHHHHHHHHHHSHHHHSHHHHHHHHHHHHHHHHHHHHHHHHHHHHHHHHHHHHHHHHHHHHHHHHHHHHHHH---SS--EEEEEEEEE-SSSSS-EEEEEEEEEETTEEEE-TT--

Organism: Meloidogyne javanica (NCBI:txid6303)

Sequence (314 aa):
LMEYKDRKALAGEKVVQIESMKQKLDQNKEKLKEVESLLASANQHLPGLEKEISKLEGERTKILKEICTKERDAQMVVDSIDLAISKINDMKNLNERDQKRREVDGLLDQRRKLETQLSGVENRKHELKRLQEQLSRMDIQKEIDMLQRELREAKESAMMEGIESLTETRTKENRLSQRAVEINNKIHEKNGEQLQLRKKIEDLKRQLSETRYVDAKKLYIGKMVERQVTLEAIEDLDRYYKTVDDSIIEFHQHKMEQINSILSELWARVYQGNDIETIKIKSQTVGSAEKKKSYDYSVVMTVDQTDIDMRDRC

Radius of gyration: 61.36 Å; chains: 1; bounding box: 114×43×202 Å

pLDDT: mean 84.74, std 10.91, range [47.66, 97.0]